Protein AF-A0AAJ6AEJ7-F1 (afdb_monomer_lite)

Radius of gyration: 18.75 Å; chains: 1; bounding box: 65×35×48 Å

pLDDT: mean 94.43, std 6.08, range [61.62, 98.81]

Structure (mmCIF, N/CA/C/O backbone):
data_AF-A0AAJ6AEJ7-F1
#
_entry.id   AF-A0AAJ6AEJ7-F1
#
loop_
_atom_site.group_PDB
_atom_site.id
_atom_site.type_symbol
_atom_site.label_atom_id
_atom_site.label_alt_id
_atom_site.label_comp_id
_atom_site.label_asym_id
_atom_site.label_entity_id
_atom_site.label_seq_id
_atom_site.pdbx_PDB_ins_code
_atom_site.Cartn_x
_atom_site.Cartn_y
_atom_site.Cartn_z
_atom_site.occupancy
_atom_site.B_iso_or_equiv
_atom_site.auth_seq_id
_atom_site.auth_comp_id
_atom_site.auth_asym_id
_atom_site.auth_atom_id
_atom_site.pdbx_PDB_model_num
ATOM 1 N N . MET A 1 1 ? 7.476 2.290 15.661 1.00 93.00 1 MET A N 1
ATOM 2 C CA . MET A 1 1 ? 8.320 1.372 14.868 1.00 93.00 1 MET A CA 1
ATOM 3 C C . MET A 1 1 ? 8.977 2.138 13.729 1.00 93.00 1 MET A C 1
ATOM 5 O O . MET A 1 1 ? 8.309 2.960 13.118 1.00 93.00 1 MET A O 1
ATOM 9 N N . ASN A 1 2 ? 10.258 1.888 13.453 1.00 95.31 2 ASN A N 1
ATOM 10 C CA . ASN A 1 2 ? 10.977 2.473 12.319 1.00 95.31 2 ASN A CA 1
ATOM 11 C C . ASN A 1 2 ? 11.454 1.360 11.381 1.00 95.31 2 ASN A C 1
ATOM 13 O O . ASN A 1 2 ? 11.967 0.339 11.838 1.00 95.31 2 ASN A O 1
ATOM 17 N N . VAL A 1 3 ? 11.315 1.585 10.083 1.00 96.69 3 VAL A N 1
ATOM 18 C CA . VAL A 1 3 ? 11.946 0.813 9.015 1.00 96.69 3 VAL A CA 1
ATOM 19 C C . VAL A 1 3 ? 13.002 1.696 8.382 1.00 96.69 3 VAL A C 1
ATOM 21 O O . VAL A 1 3 ? 12.768 2.880 8.133 1.00 96.69 3 VAL A O 1
ATOM 24 N N . TRP A 1 4 ? 14.165 1.106 8.147 1.00 96.56 4 TRP A N 1
ATOM 25 C CA . TRP A 1 4 ? 15.357 1.807 7.705 1.00 96.56 4 TRP A CA 1
ATOM 26 C C . TRP A 1 4 ? 15.793 1.292 6.341 1.00 96.56 4 TRP A C 1
ATOM 28 O O . TRP A 1 4 ? 15.756 0.089 6.080 1.00 96.56 4 TRP A O 1
ATOM 38 N N . HIS A 1 5 ? 16.238 2.210 5.495 1.00 95.25 5 HIS A N 1
ATOM 39 C CA . HIS A 1 5 ? 17.097 1.906 4.368 1.00 95.25 5 HIS A CA 1
ATOM 40 C C . HIS A 1 5 ? 18.540 1.787 4.874 1.00 95.25 5 HIS A C 1
ATOM 42 O O . HIS A 1 5 ? 19.014 2.643 5.626 1.00 95.25 5 HIS A O 1
ATOM 48 N N . LEU A 1 6 ? 19.208 0.712 4.466 1.00 92.69 6 LEU A N 1
ATOM 49 C CA . LEU A 1 6 ? 20.617 0.475 4.732 1.00 92.69 6 LEU A CA 1
ATOM 50 C C . LEU A 1 6 ? 21.422 0.944 3.521 1.00 92.69 6 LEU A C 1
ATOM 52 O O . LEU A 1 6 ? 21.409 0.272 2.490 1.00 92.69 6 LEU A O 1
ATOM 56 N N . ASP A 1 7 ? 22.083 2.087 3.655 1.00 89.56 7 ASP A N 1
ATOM 57 C CA . ASP A 1 7 ? 23.020 2.591 2.657 1.00 89.56 7 ASP A CA 1
ATOM 58 C C . ASP A 1 7 ? 24.385 1.950 2.915 1.00 89.56 7 ASP A C 1
ATOM 60 O O . ASP A 1 7 ? 24.885 1.994 4.045 1.00 89.56 7 ASP A O 1
ATOM 64 N N . VAL A 1 8 ? 24.937 1.300 1.895 1.00 86.56 8 VAL A N 1
ATOM 65 C CA . VAL A 1 8 ? 26.188 0.542 1.974 1.00 86.56 8 VAL A CA 1
ATOM 66 C C . VAL A 1 8 ? 27.141 1.115 0.936 1.00 86.56 8 VAL A C 1
ATOM 68 O O . VAL A 1 8 ? 26.925 0.964 -0.267 1.00 86.56 8 VAL A O 1
ATOM 71 N N . GLU A 1 9 ? 28.195 1.767 1.411 1.00 82.88 9 GLU A N 1
ATOM 72 C CA . GLU A 1 9 ? 29.264 2.315 0.585 1.00 82.88 9 GLU A CA 1
ATOM 73 C C . GLU A 1 9 ? 30.439 1.330 0.579 1.00 82.88 9 GLU A C 1
ATOM 75 O O . GLU A 1 9 ? 31.013 1.016 1.627 1.00 82.88 9 GLU A O 1
ATOM 80 N N . PHE A 1 10 ? 30.775 0.826 -0.609 1.00 77.56 10 PHE A N 1
ATOM 81 C CA . PHE A 1 10 ? 31.952 -0.011 -0.820 1.00 77.56 10 PHE A CA 1
ATOM 82 C C . PHE A 1 10 ? 33.145 0.873 -1.166 1.00 77.56 10 PHE A C 1
ATOM 84 O O . PHE A 1 10 ? 33.128 1.574 -2.178 1.00 77.56 10 PHE A O 1
ATOM 91 N N . ASP A 1 11 ? 34.171 0.815 -0.327 1.00 76.50 11 ASP A N 1
ATOM 92 C CA . ASP A 1 11 ? 35.481 1.396 -0.587 1.00 76.50 11 ASP A CA 1
ATOM 93 C C . ASP A 1 11 ? 36.407 0.251 -1.041 1.00 76.50 11 ASP A C 1
ATOM 95 O O . ASP A 1 11 ? 36.582 -0.697 -0.276 1.00 76.50 11 ASP A O 1
ATOM 99 N N . PRO A 1 12 ? 36.943 0.261 -2.277 1.00 75.19 12 PRO A N 1
ATOM 100 C CA . PRO A 1 12 ? 37.808 -0.811 -2.777 1.00 75.19 12 PRO A CA 1
ATOM 101 C C . PRO A 1 12 ? 39.063 -1.040 -1.925 1.00 75.19 12 PRO A C 1
ATOM 103 O O . PRO A 1 12 ? 39.626 -2.134 -1.967 1.00 75.19 12 PRO A O 1
ATOM 106 N N . ASP A 1 13 ? 39.482 -0.021 -1.169 1.00 81.56 13 ASP A N 1
ATOM 107 C CA . ASP A 1 13 ? 40.683 -0.036 -0.338 1.00 81.56 13 ASP A CA 1
ATOM 108 C C . ASP A 1 13 ? 40.387 -0.376 1.142 1.00 81.56 13 ASP A C 1
ATOM 110 O O . ASP A 1 13 ? 41.319 -0.536 1.933 1.00 81.56 13 ASP A O 1
ATOM 114 N N . ASP A 1 14 ? 39.111 -0.526 1.529 1.00 73.44 14 ASP A N 1
ATOM 115 C CA . ASP A 1 14 ? 38.678 -0.892 2.885 1.00 73.44 14 ASP A CA 1
ATOM 116 C C . ASP A 1 14 ? 38.028 -2.287 2.898 1.00 73.44 14 ASP A C 1
ATOM 118 O O . ASP A 1 14 ? 37.168 -2.622 2.083 1.00 73.44 14 ASP A O 1
ATOM 122 N N . ALA A 1 15 ? 38.414 -3.127 3.859 1.00 75.88 15 ALA A N 1
ATOM 123 C CA . ALA A 1 15 ? 37.876 -4.481 3.980 1.00 75.88 15 ALA A CA 1
ATOM 124 C C . ALA A 1 15 ? 36.429 -4.505 4.508 1.00 75.88 15 ALA A C 1
ATOM 126 O O . ALA A 1 15 ? 35.748 -5.528 4.380 1.00 75.88 15 ALA A O 1
ATOM 127 N N . VAL A 1 16 ? 35.954 -3.413 5.124 1.00 83.94 16 VAL A N 1
ATOM 128 C CA . VAL A 1 16 ? 34.618 -3.326 5.728 1.00 83.94 16 VAL A CA 1
ATOM 129 C C . VAL A 1 16 ? 33.806 -2.211 5.061 1.00 83.94 16 VAL A C 1
ATOM 131 O O . VAL A 1 16 ? 34.227 -1.057 5.073 1.00 83.94 16 VAL A O 1
ATOM 134 N N . PRO A 1 17 ? 32.609 -2.505 4.521 1.00 84.19 17 PRO A N 1
ATOM 135 C CA . PRO A 1 17 ? 31.784 -1.472 3.915 1.00 84.19 17 PRO A CA 1
ATOM 136 C C . PRO A 1 17 ? 31.273 -0.481 4.968 1.00 84.19 17 PRO A C 1
ATOM 138 O O . PRO A 1 17 ? 30.877 -0.866 6.074 1.00 84.19 17 PRO A O 1
ATOM 141 N N . LYS A 1 18 ? 31.225 0.806 4.609 1.00 87.31 18 LYS A N 1
ATOM 142 C CA . LYS A 1 18 ? 30.635 1.847 5.460 1.00 87.31 18 LYS A CA 1
ATOM 143 C C . LYS A 1 18 ? 29.120 1.766 5.363 1.00 87.31 18 LYS A C 1
ATOM 145 O O . LYS A 1 18 ? 28.556 1.684 4.275 1.00 87.31 18 LYS A O 1
ATOM 150 N N . VAL A 1 19 ? 28.456 1.794 6.516 1.00 89.94 19 VAL A N 1
ATOM 151 C CA . VAL A 1 19 ? 27.011 1.583 6.610 1.00 89.94 19 VAL A CA 1
ATOM 152 C C . VAL A 1 19 ? 26.333 2.788 7.245 1.00 89.94 19 VAL A C 1
ATOM 154 O O . VAL A 1 19 ? 26.662 3.175 8.366 1.00 89.94 19 VAL A O 1
ATOM 157 N N . THR A 1 20 ? 25.334 3.342 6.559 1.00 92.56 20 THR A N 1
ATOM 158 C CA . THR A 1 20 ? 24.504 4.438 7.070 1.00 92.56 20 THR A CA 1
ATOM 159 C C . THR A 1 20 ? 23.030 4.043 7.071 1.00 92.56 20 THR A C 1
ATOM 161 O O . THR A 1 20 ? 22.464 3.669 6.047 1.00 92.56 20 THR A O 1
ATOM 164 N N . TYR A 1 21 ? 22.365 4.181 8.218 1.00 94.25 21 TYR A N 1
ATOM 165 C CA . TYR A 1 21 ? 20.921 3.966 8.320 1.00 94.25 21 TYR A CA 1
ATOM 166 C C . TYR A 1 21 ? 20.165 5.252 7.981 1.00 94.25 21 TYR A C 1
ATOM 168 O O . TYR A 1 21 ? 20.341 6.287 8.628 1.00 94.25 21 TYR A O 1
ATOM 176 N N . ARG A 1 22 ? 19.287 5.187 6.980 1.00 95.88 22 ARG A N 1
ATOM 177 C CA . ARG A 1 22 ? 18.379 6.279 6.599 1.00 95.88 22 ARG A CA 1
ATOM 178 C C . ARG A 1 22 ? 16.938 5.876 6.913 1.00 95.88 22 ARG A C 1
ATOM 180 O O . ARG A 1 22 ? 16.577 4.726 6.659 1.00 95.88 22 ARG A O 1
ATOM 187 N N . PRO A 1 23 ? 16.104 6.756 7.488 1.00 96.94 23 PRO A N 1
ATOM 188 C CA . PRO A 1 23 ? 14.717 6.398 7.763 1.00 96.94 23 PRO A CA 1
ATOM 189 C C . PRO A 1 23 ? 13.996 6.135 6.439 1.00 96.94 23 PRO A C 1
ATOM 191 O O . PRO A 1 23 ? 14.184 6.882 5.486 1.00 96.94 23 PRO A O 1
ATOM 194 N N . LEU A 1 24 ? 13.188 5.077 6.378 1.00 97.69 24 LEU A N 1
ATOM 195 C CA . LEU A 1 24 ? 12.317 4.775 5.239 1.00 97.69 24 LEU A CA 1
ATOM 196 C C . LEU A 1 24 ? 10.851 4.958 5.630 1.00 97.69 24 LEU A C 1
ATOM 198 O O . LEU A 1 24 ? 10.130 5.714 4.985 1.00 97.69 24 LEU A O 1
ATOM 202 N N . VAL A 1 25 ? 10.424 4.316 6.722 1.00 98.00 25 VAL A N 1
ATOM 203 C CA . VAL A 1 25 ? 9.082 4.512 7.284 1.00 98.00 25 VAL A CA 1
ATOM 204 C C . VAL A 1 25 ? 9.140 4.614 8.802 1.00 98.00 25 VAL A C 1
ATOM 206 O O . VAL A 1 25 ? 9.785 3.796 9.454 1.00 98.00 25 VAL A O 1
ATOM 209 N N . ARG A 1 26 ? 8.408 5.564 9.387 1.00 97.81 26 ARG A N 1
ATOM 210 C CA . ARG A 1 26 ? 8.101 5.590 10.826 1.00 97.81 26 ARG A CA 1
ATOM 211 C C . ARG A 1 26 ? 6.612 5.365 11.047 1.00 97.81 26 ARG A C 1
ATOM 213 O O . ARG A 1 26 ? 5.801 6.095 10.507 1.00 97.81 26 ARG A O 1
ATOM 220 N N . MET A 1 27 ? 6.241 4.411 11.890 1.00 98.19 27 MET A N 1
ATOM 221 C CA . MET A 1 27 ? 4.842 4.131 12.214 1.00 98.19 27 MET A CA 1
ATOM 222 C C . MET A 1 27 ? 4.614 4.157 13.723 1.00 98.19 27 MET A C 1
ATOM 224 O O . MET A 1 27 ? 5.314 3.471 14.477 1.00 98.19 27 MET A O 1
ATOM 228 N N . VAL A 1 28 ? 3.644 4.953 14.162 1.00 98.00 28 VAL A N 1
ATOM 229 C CA . VAL A 1 28 ? 3.166 5.020 15.547 1.00 98.00 28 VAL A CA 1
ATOM 230 C C . VAL A 1 28 ? 1.825 4.304 15.632 1.00 98.00 28 VAL A C 1
ATOM 232 O O . VAL A 1 28 ? 0.981 4.427 14.744 1.00 98.00 28 VAL A O 1
ATOM 235 N N . ARG A 1 29 ? 1.662 3.522 16.696 1.00 97.62 29 ARG A N 1
ATOM 236 C CA . ARG A 1 29 ? 0.454 2.750 16.975 1.00 97.62 29 ARG A CA 1
ATOM 237 C C . ARG A 1 29 ? -0.719 3.691 17.316 1.00 97.62 29 ARG A C 1
ATOM 239 O O . ARG A 1 29 ? -0.501 4.632 18.071 1.00 97.62 29 ARG A O 1
ATOM 246 N N . PRO A 1 30 ? -1.947 3.422 16.838 1.00 98.19 30 PRO A N 1
ATOM 247 C CA . PRO A 1 30 ? -3.146 4.103 17.312 1.00 98.19 30 PRO A CA 1
ATOM 248 C C . PRO A 1 30 ? -3.409 3.859 18.795 1.00 98.19 30 PRO A C 1
ATOM 250 O O . PRO A 1 30 ? -3.150 2.771 19.323 1.00 98.19 30 PRO A O 1
ATOM 253 N N . THR A 1 31 ? -3.968 4.864 19.464 1.00 98.06 31 THR A N 1
ATOM 254 C CA . THR A 1 31 ? -4.412 4.710 20.849 1.00 98.06 31 THR A CA 1
ATOM 255 C C . THR A 1 31 ? -5.610 3.763 20.921 1.00 98.06 31 THR A C 1
ATOM 257 O O . THR A 1 31 ? -6.312 3.513 19.940 1.00 98.06 31 THR A O 1
ATOM 260 N N . GLU A 1 32 ? -5.885 3.241 22.114 1.00 97.62 32 GLU A N 1
ATOM 261 C CA . GLU A 1 32 ? -7.088 2.440 22.340 1.00 97.62 32 GLU A CA 1
ATOM 262 C C . GLU A 1 32 ? -8.377 3.218 22.035 1.00 97.62 32 GLU A C 1
ATOM 264 O O . GLU A 1 32 ? -9.341 2.628 21.554 1.00 97.62 32 GLU A O 1
ATOM 269 N N . GLN A 1 33 ? -8.379 4.537 22.241 1.00 98.06 33 GLN A N 1
ATOM 270 C CA . GLN A 1 33 ? -9.509 5.396 21.897 1.00 98.06 33 GLN A CA 1
ATOM 271 C C . GLN A 1 33 ? -9.782 5.408 20.389 1.00 98.06 33 GLN A C 1
ATOM 273 O O . GLN A 1 33 ? -10.941 5.305 19.997 1.00 98.06 33 GLN A O 1
ATOM 278 N N . VAL A 1 34 ? -8.738 5.475 19.551 1.00 98.19 34 VAL A N 1
ATOM 279 C CA . VAL A 1 34 ? -8.890 5.405 18.087 1.00 98.19 34 VAL A CA 1
ATOM 280 C C . VAL A 1 34 ? -9.507 4.067 17.685 1.00 98.19 34 VAL A C 1
ATOM 282 O O . VAL A 1 34 ? -10.511 4.047 16.980 1.00 98.19 34 VAL A O 1
ATOM 285 N N . PHE A 1 35 ? -8.981 2.948 18.196 1.00 98.50 35 PHE A N 1
ATOM 286 C CA . PHE A 1 35 ? -9.543 1.625 17.897 1.00 98.50 35 PHE A CA 1
ATOM 287 C C . PHE A 1 35 ? -10.999 1.486 18.354 1.00 98.50 35 PHE A C 1
ATOM 289 O O . PHE A 1 35 ? -11.830 0.967 17.613 1.00 98.50 35 PHE A O 1
ATOM 296 N N . ARG A 1 36 ? -11.331 1.963 19.560 1.00 98.31 36 ARG A N 1
ATOM 297 C CA . ARG A 1 36 ? -12.699 1.899 20.093 1.00 98.31 36 ARG A CA 1
ATOM 298 C C . ARG A 1 36 ? -13.677 2.764 19.304 1.00 98.31 36 ARG A C 1
ATOM 300 O O . ARG A 1 36 ? -14.796 2.314 19.080 1.00 98.31 36 ARG A O 1
ATOM 307 N N . GLY A 1 37 ? -13.259 3.951 18.862 1.00 98.12 37 GLY A N 1
ATOM 308 C CA . GLY A 1 37 ? -14.088 4.831 18.032 1.00 98.12 37 GLY A CA 1
ATOM 309 C C . GLY A 1 37 ? -14.511 4.178 16.713 1.00 98.12 37 GLY A C 1
ATOM 310 O O . GLY A 1 37 ? -15.626 4.385 16.250 1.00 98.12 37 GLY A O 1
ATOM 311 N N . GLN A 1 38 ? -13.665 3.306 16.159 1.00 98.25 38 GLN A N 1
ATOM 312 C CA . GLN A 1 38 ? -13.904 2.675 14.861 1.00 98.25 38 GLN A CA 1
ATOM 313 C C . GLN A 1 38 ? -14.738 1.387 14.928 1.00 98.25 38 GLN A C 1
ATOM 315 O O . GLN A 1 38 ? -15.012 0.784 13.889 1.00 98.25 38 GLN A O 1
ATOM 320 N N . LEU A 1 39 ? -15.140 0.930 16.120 1.00 98.38 39 LEU A N 1
ATOM 321 C CA . LEU A 1 39 ? -15.891 -0.324 16.267 1.00 98.38 39 LEU A CA 1
ATOM 322 C C . LEU A 1 39 ? -17.252 -0.271 15.572 1.00 98.38 39 LEU A C 1
ATOM 324 O O . LEU A 1 39 ? -17.650 -1.262 14.964 1.00 98.38 39 LEU A O 1
ATOM 328 N N . GLU A 1 40 ? -17.938 0.872 15.633 1.00 98.12 40 GLU A N 1
ATOM 329 C CA . GLU A 1 40 ? -19.229 1.062 14.965 1.00 98.12 40 GLU A CA 1
ATOM 330 C C . GLU A 1 40 ? -19.082 0.980 13.442 1.00 98.12 40 GLU A C 1
ATOM 332 O O . GLU A 1 40 ? -19.852 0.280 12.793 1.00 98.12 40 GLU A O 1
ATOM 337 N N . LEU A 1 41 ? -18.029 1.580 12.873 1.00 97.88 41 LEU A N 1
ATOM 338 C CA . LEU A 1 41 ? -17.727 1.454 11.444 1.00 97.88 41 LEU A CA 1
ATOM 339 C C . LEU A 1 41 ? -17.540 -0.016 11.047 1.00 97.88 41 LEU A C 1
ATOM 341 O O . LEU A 1 41 ? -18.170 -0.487 10.104 1.00 97.88 41 LEU A O 1
ATOM 345 N N . VAL A 1 42 ? -16.712 -0.766 11.787 1.00 98.12 42 VAL A N 1
ATOM 346 C CA . VAL A 1 42 ? -16.461 -2.192 11.502 1.00 98.12 42 VAL A CA 1
ATOM 347 C C . VAL A 1 42 ? -17.733 -3.034 11.649 1.00 98.12 42 VAL A C 1
ATOM 349 O O . VAL A 1 42 ? -17.932 -3.968 10.871 1.00 98.12 42 VAL A O 1
ATOM 352 N N . ALA A 1 43 ? -18.599 -2.714 12.612 1.00 98.06 43 ALA A N 1
ATOM 353 C CA . ALA A 1 43 ? -19.894 -3.370 12.759 1.00 98.06 43 ALA A CA 1
ATOM 354 C C . ALA A 1 43 ? -20.815 -3.071 11.563 1.00 98.06 43 ALA A C 1
ATOM 356 O O . ALA A 1 43 ? -21.350 -4.005 10.972 1.00 98.06 43 ALA A O 1
ATOM 357 N N . ASN A 1 44 ? -20.918 -1.808 11.140 1.00 98.00 44 ASN A N 1
ATOM 358 C CA . ASN A 1 44 ? -21.745 -1.385 10.003 1.00 98.00 44 ASN A CA 1
ATOM 359 C C . ASN A 1 44 ? -21.271 -1.999 8.675 1.00 98.00 44 ASN A C 1
ATOM 361 O O . ASN A 1 44 ? -22.072 -2.344 7.810 1.00 98.00 44 ASN A O 1
ATOM 365 N N . TYR A 1 45 ? -19.964 -2.229 8.525 1.00 97.94 45 TYR A N 1
ATOM 366 C CA . TYR A 1 45 ? -19.401 -2.940 7.377 1.00 97.94 45 TYR A CA 1
ATOM 367 C C . TYR A 1 45 ? -19.929 -4.379 7.215 1.00 97.94 45 TYR A C 1
ATOM 369 O O . TYR A 1 45 ? -19.807 -4.948 6.124 1.00 97.94 45 TYR A O 1
ATOM 377 N N . ALA A 1 46 ? -20.526 -4.977 8.255 1.00 97.44 46 ALA A N 1
ATOM 378 C CA . ALA A 1 46 ? -21.114 -6.311 8.181 1.00 97.44 46 ALA A CA 1
ATOM 379 C C . ALA A 1 46 ? -22.281 -6.404 7.182 1.00 97.44 46 ALA A C 1
ATOM 381 O O . ALA A 1 46 ? -22.464 -7.466 6.582 1.00 97.44 46 ALA A O 1
ATOM 382 N N . ASP A 1 47 ? -22.994 -5.304 6.929 1.00 97.81 47 ASP A N 1
ATOM 383 C CA . ASP A 1 47 ? -24.116 -5.263 5.983 1.00 97.81 47 ASP A CA 1
ATOM 384 C C . ASP A 1 47 ? -23.676 -5.568 4.541 1.00 97.81 47 ASP A C 1
ATOM 386 O O . ASP A 1 47 ? -24.444 -6.102 3.744 1.00 97.81 47 ASP A O 1
ATOM 390 N N . LEU A 1 48 ? -22.404 -5.317 4.206 1.00 98.12 48 LEU A N 1
ATOM 391 C CA . LEU A 1 48 ? -21.853 -5.573 2.872 1.00 98.12 48 LEU A CA 1
ATOM 392 C C . LEU A 1 48 ? -21.425 -7.033 2.651 1.00 98.12 48 LEU A C 1
ATOM 394 O O . LEU A 1 48 ? -21.014 -7.396 1.548 1.00 98.12 48 LEU A O 1
ATOM 398 N N . ARG A 1 49 ? -21.467 -7.896 3.672 1.00 98.12 49 ARG A N 1
ATOM 399 C CA . ARG A 1 49 ? -20.874 -9.246 3.593 1.00 98.12 49 ARG A CA 1
ATOM 400 C C . ARG A 1 49 ? -21.535 -10.133 2.550 1.00 98.12 49 ARG A C 1
ATOM 402 O O . ARG A 1 49 ? -20.819 -10.867 1.872 1.00 98.12 49 ARG A O 1
ATOM 409 N N . ALA A 1 50 ? -22.858 -10.048 2.407 1.00 97.62 50 ALA A N 1
ATOM 410 C CA . ALA A 1 50 ? -23.597 -10.825 1.414 1.00 97.62 50 ALA A CA 1
ATOM 411 C C . ALA A 1 50 ? -23.083 -10.550 -0.011 1.00 97.62 50 ALA A C 1
ATOM 413 O O . ALA A 1 50 ? -22.844 -11.486 -0.770 1.00 97.62 50 ALA A O 1
ATOM 414 N N . ASP A 1 51 ? -22.799 -9.284 -0.323 1.00 97.88 51 ASP A N 1
ATOM 415 C CA . ASP A 1 51 ? -22.317 -8.867 -1.642 1.00 97.88 51 ASP A CA 1
ATOM 416 C C . AS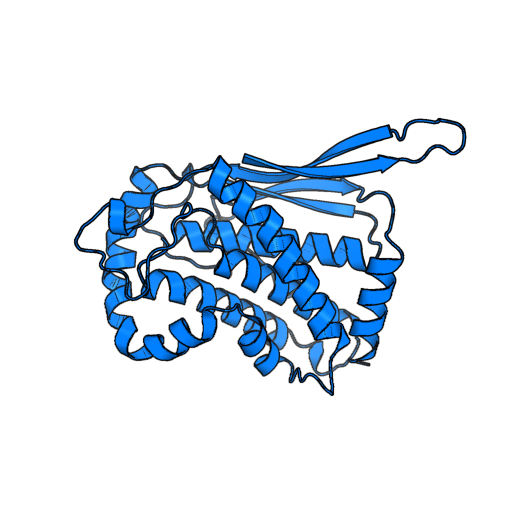P A 1 51 ? -20.809 -9.082 -1.825 1.00 97.88 51 ASP A C 1
ATOM 418 O O . ASP A 1 51 ? -20.328 -9.260 -2.946 1.00 97.88 51 ASP A O 1
ATOM 422 N N . ARG A 1 52 ? -20.025 -9.021 -0.739 1.00 97.81 52 ARG A N 1
ATOM 423 C CA . ARG A 1 52 ? -18.553 -9.032 -0.812 1.00 97.81 52 ARG A CA 1
ATOM 424 C C . ARG A 1 52 ? -17.907 -10.373 -0.509 1.00 97.81 52 ARG A C 1
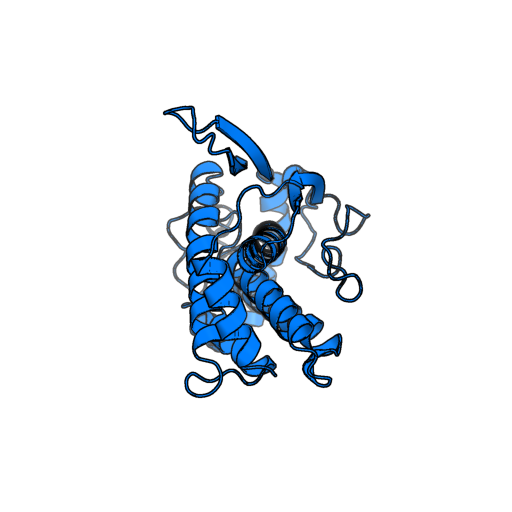ATOM 426 O O . ARG A 1 52 ? -16.721 -10.512 -0.792 1.00 97.81 52 ARG A O 1
ATOM 433 N N . VAL A 1 53 ? -18.631 -11.363 0.019 1.00 97.75 53 VAL A N 1
ATOM 434 C CA . VAL A 1 53 ? -18.051 -12.646 0.461 1.00 97.75 53 VAL A CA 1
ATOM 435 C C . VAL A 1 53 ? -17.192 -13.319 -0.608 1.00 97.75 53 VAL A C 1
ATOM 437 O O . VAL A 1 53 ? -16.043 -13.660 -0.335 1.00 97.75 53 VAL A O 1
ATOM 440 N N . THR A 1 54 ? -17.691 -13.450 -1.837 1.00 97.38 54 THR A N 1
ATOM 441 C CA . THR A 1 54 ? -16.952 -14.125 -2.913 1.00 97.38 54 THR A CA 1
ATOM 442 C C . THR A 1 54 ? -15.688 -13.356 -3.292 1.00 97.38 54 THR A C 1
ATOM 444 O O . THR A 1 54 ? -14.629 -13.954 -3.466 1.00 97.38 54 THR A O 1
ATOM 447 N N . GLU A 1 55 ? -15.770 -12.023 -3.349 1.00 97.19 55 GLU A N 1
ATOM 448 C CA . GLU A 1 55 ? -14.617 -11.157 -3.609 1.00 97.19 55 GLU A CA 1
ATOM 449 C C . GLU A 1 55 ? -13.584 -11.258 -2.469 1.00 97.19 55 GLU A C 1
ATOM 451 O O . GLU A 1 55 ? -12.391 -11.406 -2.721 1.00 97.19 55 GLU A O 1
ATOM 456 N N . ILE A 1 56 ? -14.034 -11.251 -1.209 1.00 97.75 56 ILE A N 1
ATOM 457 C CA . ILE A 1 56 ? -13.184 -11.365 -0.016 1.00 97.75 56 ILE A CA 1
ATOM 458 C C . ILE A 1 56 ? -12.398 -12.675 -0.012 1.00 97.75 56 ILE A C 1
ATOM 460 O O . ILE A 1 56 ? -11.194 -12.648 0.267 1.00 97.75 56 ILE A O 1
ATOM 464 N N . LEU A 1 57 ? -13.073 -13.789 -0.313 1.00 97.06 57 LEU A N 1
ATOM 465 C CA . LEU A 1 57 ? -12.477 -15.123 -0.359 1.00 97.06 57 LEU A CA 1
ATOM 466 C C . LEU A 1 57 ? -11.478 -15.251 -1.513 1.00 97.06 57 LEU A C 1
ATOM 468 O O . LEU A 1 57 ? -10.388 -15.779 -1.310 1.00 97.06 57 LEU A O 1
ATOM 472 N N . ALA A 1 58 ? -11.804 -14.710 -2.690 1.00 96.88 58 ALA A N 1
ATOM 473 C CA . ALA A 1 58 ? -10.904 -14.708 -3.843 1.00 96.88 58 ALA A CA 1
ATOM 474 C C . ALA A 1 58 ? -9.637 -13.857 -3.623 1.00 96.88 58 ALA A C 1
ATOM 476 O O . ALA A 1 58 ? -8.598 -14.131 -4.212 1.00 96.88 58 ALA A O 1
ATOM 477 N N . GLN A 1 59 ? -9.698 -12.842 -2.757 1.00 96.44 59 GLN A N 1
ATOM 478 C CA . GLN A 1 59 ? -8.559 -11.981 -2.408 1.00 96.44 59 GLN A CA 1
ATOM 479 C C . GLN A 1 59 ? -7.597 -12.590 -1.377 1.00 96.44 59 GLN A C 1
ATOM 481 O O . GLN A 1 59 ? -6.590 -11.960 -1.066 1.00 96.44 59 GLN A O 1
ATOM 486 N N . ARG A 1 60 ? -7.898 -13.766 -0.803 1.00 90.56 60 ARG A N 1
ATOM 487 C CA . ARG A 1 60 ? -7.132 -14.341 0.320 1.00 90.56 60 ARG A CA 1
ATOM 488 C C . ARG A 1 60 ? -5.646 -14.518 0.011 1.00 90.56 60 ARG A C 1
ATOM 490 O O . ARG A 1 60 ? -4.818 -14.288 0.887 1.00 90.56 60 ARG A O 1
ATOM 497 N N . ASP A 1 61 ? -5.333 -14.905 -1.221 1.00 88.50 61 ASP A N 1
ATOM 498 C CA . ASP A 1 61 ? -3.970 -15.237 -1.639 1.00 88.50 61 ASP A CA 1
ATOM 499 C C . ASP A 1 61 ? -3.238 -14.019 -2.253 1.00 88.50 61 ASP A C 1
ATOM 501 O O . ASP A 1 61 ? -2.150 -14.148 -2.812 1.00 88.50 61 ASP A O 1
ATOM 505 N N . GLY A 1 62 ? -3.824 -12.821 -2.129 1.00 89.75 62 GLY A N 1
ATOM 506 C CA . GLY A 1 62 ? -3.234 -11.549 -2.536 1.00 89.75 62 GLY A CA 1
ATOM 507 C C . GLY A 1 62 ? -3.984 -10.836 -3.674 1.00 89.75 62 GLY A C 1
ATOM 508 O O . GLY A 1 62 ? -4.979 -11.330 -4.209 1.00 89.75 62 GLY A O 1
ATOM 509 N N . PRO A 1 63 ? -3.516 -9.639 -4.071 1.00 92.75 63 PRO A N 1
ATOM 510 C CA . PRO A 1 63 ? -4.243 -8.756 -4.987 1.00 92.75 63 PRO A CA 1
ATOM 511 C C . PRO A 1 63 ? -3.902 -8.962 -6.470 1.00 92.75 63 PRO A C 1
ATOM 513 O O . PRO A 1 63 ? -4.482 -8.293 -7.325 1.00 92.75 63 PRO A O 1
ATOM 516 N N . ALA A 1 64 ? -2.965 -9.860 -6.794 1.00 92.75 64 ALA A N 1
ATOM 517 C CA . ALA A 1 64 ? -2.374 -9.974 -8.129 1.00 92.75 64 ALA A CA 1
ATOM 518 C C . ALA A 1 64 ? -3.419 -10.140 -9.243 1.00 92.75 64 ALA A C 1
ATOM 520 O O . ALA A 1 64 ? -3.403 -9.371 -10.200 1.00 92.75 64 ALA A O 1
ATOM 521 N N . ALA A 1 65 ? -4.365 -11.073 -9.094 1.00 93.38 65 ALA A N 1
ATOM 522 C CA . ALA A 1 65 ? -5.401 -11.325 -10.100 1.00 93.38 65 ALA A CA 1
ATOM 523 C C . ALA A 1 65 ? -6.314 -10.106 -10.342 1.00 93.38 65 ALA A C 1
ATOM 525 O O . ALA A 1 65 ? -6.720 -9.839 -11.471 1.00 93.38 65 ALA A O 1
ATOM 526 N N . PHE A 1 66 ? -6.592 -9.331 -9.292 1.00 96.06 66 PHE A N 1
ATOM 527 C CA . PHE A 1 66 ? -7.449 -8.148 -9.357 1.00 96.06 66 PHE A CA 1
ATOM 528 C C . PHE A 1 66 ? -6.751 -6.943 -9.992 1.00 96.06 66 PHE A C 1
ATOM 530 O O . PHE A 1 66 ? -7.375 -6.156 -10.698 1.00 96.06 66 PHE A O 1
ATOM 537 N N . LEU A 1 67 ? -5.449 -6.782 -9.754 1.00 96.56 67 LEU A N 1
ATOM 538 C CA . LEU A 1 67 ? -4.657 -5.762 -10.443 1.00 96.56 67 LEU A CA 1
ATOM 539 C C . LEU A 1 67 ? -4.423 -6.161 -11.908 1.00 96.56 67 LEU A C 1
ATOM 541 O O . LEU A 1 67 ? -4.513 -5.322 -12.805 1.00 96.56 67 LEU A O 1
ATOM 545 N N . ALA A 1 68 ? -4.201 -7.454 -12.162 1.00 94.69 68 ALA A N 1
ATOM 546 C CA . ALA A 1 68 ? -4.000 -8.008 -13.495 1.00 94.69 68 ALA A CA 1
ATOM 547 C C . ALA A 1 68 ? -5.179 -7.743 -14.439 1.00 94.69 68 ALA A C 1
ATOM 549 O O . ALA A 1 68 ? -4.959 -7.417 -15.609 1.00 94.69 68 ALA A O 1
ATOM 550 N N . SER A 1 69 ? -6.417 -7.800 -13.935 1.00 94.19 69 SER A N 1
ATOM 551 C CA . SER A 1 69 ? -7.613 -7.547 -14.745 1.00 94.19 69 SER A CA 1
ATOM 552 C C . SER A 1 69 ? -7.725 -6.109 -15.264 1.00 94.19 69 SER A C 1
ATOM 554 O O . SER A 1 69 ? -8.468 -5.874 -16.209 1.00 94.19 69 SER A O 1
ATOM 556 N N . ILE A 1 70 ? -6.999 -5.146 -14.681 1.00 96.31 70 ILE A N 1
ATOM 557 C CA . ILE A 1 70 ? -7.047 -3.734 -15.099 1.00 96.31 70 ILE A CA 1
ATOM 558 C C . ILE A 1 70 ? -6.106 -3.462 -16.279 1.00 96.31 70 ILE A C 1
ATOM 560 O O . ILE A 1 70 ? -6.466 -2.728 -17.194 1.00 96.31 70 ILE A O 1
ATOM 564 N N . ALA A 1 71 ? -4.910 -4.057 -16.280 1.00 90.06 71 ALA A N 1
ATOM 565 C CA . ALA A 1 71 ? -3.892 -3.835 -17.316 1.00 90.06 71 ALA A CA 1
ATOM 566 C C . ALA A 1 71 ? -3.808 -4.975 -18.355 1.00 90.06 71 ALA A C 1
ATOM 568 O O . ALA A 1 71 ? -2.914 -4.986 -19.204 1.00 90.06 71 ALA A O 1
ATOM 569 N N . TYR A 1 72 ? -4.748 -5.927 -18.309 1.00 90.12 72 TYR A N 1
ATOM 570 C CA . TYR A 1 72 ? -4.773 -7.127 -19.154 1.00 90.12 72 TYR A CA 1
ATOM 571 C C . TYR A 1 72 ? -3.489 -7.973 -19.014 1.00 90.12 72 TYR A C 1
ATOM 573 O O . TYR A 1 72 ? -2.873 -8.401 -19.988 1.00 90.12 72 TYR A O 1
ATOM 581 N N . ILE A 1 73 ? -3.054 -8.197 -17.775 1.00 95.00 73 ILE A N 1
ATOM 582 C CA . ILE A 1 73 ? -1.885 -9.032 -17.466 1.00 95.00 73 ILE A CA 1
ATOM 583 C C . ILE A 1 73 ? -2.292 -10.504 -17.549 1.00 95.00 73 ILE A C 1
ATOM 585 O O . ILE A 1 73 ? -3.266 -10.919 -16.922 1.00 95.00 73 ILE A O 1
ATOM 589 N N . ALA A 1 74 ? -1.511 -11.296 -18.279 1.00 93.81 74 ALA A N 1
ATOM 590 C CA . ALA A 1 74 ? -1.640 -12.748 -18.358 1.00 93.81 74 ALA A CA 1
ATOM 591 C C . ALA A 1 74 ? -0.242 -13.400 -18.348 1.00 93.81 74 ALA A C 1
ATOM 593 O O . ALA A 1 74 ? 0.714 -12.746 -18.770 1.00 93.81 74 ALA A O 1
ATOM 594 N N . PRO A 1 75 ? -0.082 -14.651 -17.869 1.00 93.12 75 PRO A N 1
ATOM 595 C CA . PRO A 1 75 ? 1.234 -15.291 -17.739 1.00 93.12 75 PRO A CA 1
ATOM 596 C C . PRO A 1 75 ? 2.043 -15.405 -19.033 1.00 93.12 75 PRO A C 1
ATOM 598 O O . PRO A 1 75 ? 3.265 -15.336 -19.003 1.00 93.12 75 PRO A O 1
ATOM 601 N N . ASP A 1 76 ? 1.377 -15.574 -20.166 1.00 93.31 76 ASP A N 1
ATOM 602 C CA . ASP A 1 76 ? 1.969 -15.643 -21.501 1.00 93.31 76 ASP A CA 1
ATOM 603 C C . ASP A 1 76 ? 2.320 -14.262 -22.078 1.00 93.31 76 ASP A C 1
ATOM 605 O O . ASP A 1 76 ? 3.250 -14.151 -22.875 1.00 93.31 76 ASP A O 1
ATOM 609 N N . ARG A 1 77 ? 1.615 -13.209 -21.645 1.00 93.69 77 ARG A N 1
ATOM 610 C CA . ARG A 1 77 ? 1.813 -11.824 -22.101 1.00 93.69 77 ARG A CA 1
ATOM 611 C C . ARG A 1 77 ? 2.817 -11.040 -21.257 1.00 93.69 77 ARG A C 1
ATOM 613 O O . ARG A 1 77 ? 3.543 -10.213 -21.791 1.00 93.69 77 ARG A O 1
ATOM 620 N N . ALA A 1 78 ? 2.805 -11.257 -19.946 1.00 96.50 78 ALA A N 1
ATOM 621 C CA . ALA A 1 78 ? 3.413 -10.361 -18.967 1.00 96.50 78 ALA A CA 1
ATOM 622 C C . ALA A 1 78 ? 4.108 -11.138 -17.830 1.00 96.50 78 ALA A C 1
ATOM 624 O O . ALA A 1 78 ? 3.916 -10.859 -16.640 1.00 96.50 78 ALA A O 1
ATOM 625 N N . ARG A 1 79 ? 4.874 -12.178 -18.190 1.00 97.06 79 ARG A N 1
ATOM 626 C CA . ARG A 1 79 ? 5.547 -13.072 -17.233 1.00 97.06 79 ARG A CA 1
ATOM 627 C C . ARG A 1 79 ? 6.505 -12.323 -16.309 1.00 97.06 79 ARG A C 1
ATOM 629 O O . ARG A 1 79 ? 6.532 -12.594 -15.115 1.00 97.06 79 ARG A O 1
ATOM 636 N N . TRP A 1 80 ? 7.277 -11.376 -16.834 1.00 97.81 80 TRP A N 1
ATOM 637 C CA . TRP A 1 80 ? 8.277 -10.640 -16.065 1.00 97.81 80 TRP A CA 1
ATOM 638 C C . TRP A 1 80 ? 7.619 -9.599 -15.175 1.00 97.81 80 TRP A C 1
ATOM 640 O O . TRP A 1 80 ? 8.062 -9.393 -14.048 1.00 97.81 80 TRP A O 1
ATOM 650 N N . THR A 1 81 ? 6.511 -9.013 -15.627 1.00 97.88 81 THR A N 1
ATOM 651 C CA . THR A 1 81 ? 5.654 -8.184 -14.782 1.00 97.88 81 THR A CA 1
ATOM 652 C C . THR A 1 81 ? 5.106 -8.990 -13.603 1.00 97.88 81 THR A C 1
ATOM 654 O O . THR A 1 81 ? 5.125 -8.503 -12.475 1.00 97.88 81 THR A O 1
ATOM 657 N N . LEU A 1 82 ? 4.672 -10.238 -13.812 1.00 97.31 82 LEU A N 1
ATOM 658 C CA . LEU A 1 82 ? 4.233 -11.111 -12.717 1.00 97.31 82 LEU A CA 1
ATOM 659 C C . LEU A 1 82 ? 5.378 -11.463 -11.754 1.00 97.31 82 LEU A C 1
ATOM 661 O O . LEU A 1 82 ? 5.169 -11.427 -10.541 1.00 97.31 82 LEU A O 1
ATOM 665 N N . GLU A 1 83 ? 6.586 -11.733 -12.257 1.00 97.31 83 GLU A N 1
ATOM 666 C CA . GLU A 1 83 ? 7.767 -11.959 -11.408 1.00 97.31 83 GLU A CA 1
ATOM 667 C C . GLU A 1 83 ? 8.135 -10.718 -10.582 1.00 97.31 83 GLU A C 1
ATOM 669 O O . GLU A 1 83 ? 8.391 -10.819 -9.377 1.00 97.31 83 GLU A O 1
ATOM 674 N N . LEU A 1 84 ? 8.094 -9.532 -11.198 1.00 97.62 84 LEU A N 1
ATOM 675 C CA . LEU A 1 84 ? 8.305 -8.248 -10.531 1.00 97.62 84 LEU A CA 1
ATOM 676 C C . LEU A 1 84 ? 7.275 -8.030 -9.414 1.00 97.62 84 LEU A C 1
ATOM 678 O O . LEU A 1 84 ? 7.642 -7.730 -8.277 1.00 97.62 84 LEU A O 1
ATOM 682 N N . LEU A 1 85 ? 5.988 -8.233 -9.707 1.00 97.69 85 LEU A N 1
ATOM 683 C CA . LEU A 1 85 ? 4.912 -8.115 -8.723 1.00 97.69 85 LEU A CA 1
ATOM 684 C C . LEU A 1 85 ? 5.040 -9.152 -7.597 1.00 97.69 85 LEU A C 1
ATOM 686 O O . LEU A 1 85 ? 4.824 -8.818 -6.433 1.00 97.69 85 LEU A O 1
ATOM 690 N N . GLY A 1 86 ? 5.459 -10.379 -7.911 1.00 97.38 86 GLY A N 1
ATOM 691 C CA . GLY A 1 86 ? 5.754 -11.411 -6.919 1.00 97.38 86 GLY A CA 1
ATOM 692 C C . GLY A 1 86 ? 6.919 -11.033 -5.999 1.00 97.38 86 GLY A C 1
ATOM 693 O O . GLY A 1 86 ? 6.857 -11.274 -4.791 1.00 97.38 86 GLY A O 1
ATOM 694 N N . ALA A 1 87 ? 7.970 -10.405 -6.533 1.00 97.25 87 ALA A N 1
ATOM 695 C CA . ALA A 1 87 ? 9.068 -9.872 -5.730 1.00 97.25 87 ALA A CA 1
ATOM 696 C C . ALA A 1 87 ? 8.592 -8.746 -4.799 1.00 97.25 87 ALA A C 1
ATOM 698 O O . ALA A 1 87 ? 8.895 -8.778 -3.607 1.00 97.25 87 ALA A O 1
ATOM 699 N N . VAL A 1 88 ? 7.798 -7.800 -5.311 1.00 98.25 88 VAL A N 1
ATOM 700 C CA . VAL A 1 88 ? 7.203 -6.704 -4.523 1.00 98.25 88 VAL A CA 1
ATOM 701 C C . VAL A 1 88 ? 6.341 -7.241 -3.387 1.00 98.25 88 VAL A C 1
ATOM 703 O O . VAL A 1 88 ? 6.506 -6.806 -2.250 1.00 98.25 88 VAL A O 1
ATOM 706 N N . PHE A 1 89 ? 5.476 -8.215 -3.676 1.00 98.12 89 PHE A N 1
ATOM 707 C CA . PHE A 1 89 ? 4.619 -8.862 -2.687 1.00 98.12 89 PHE A CA 1
ATOM 708 C C . PHE A 1 89 ? 5.440 -9.469 -1.540 1.00 98.12 89 PHE A C 1
ATOM 710 O O . PHE A 1 89 ? 5.249 -9.112 -0.379 1.00 98.12 89 PHE A O 1
ATOM 717 N N . ARG A 1 90 ? 6.437 -10.306 -1.860 1.00 97.44 90 ARG A N 1
ATOM 718 C CA . ARG A 1 90 ? 7.308 -10.939 -0.853 1.00 97.44 90 ARG A CA 1
ATOM 719 C C . ARG A 1 90 ? 8.106 -9.915 -0.040 1.00 97.44 90 ARG A C 1
ATOM 721 O O . ARG A 1 90 ? 8.227 -10.047 1.176 1.00 97.44 90 ARG A O 1
ATOM 728 N N . LEU A 1 91 ? 8.653 -8.887 -0.690 1.00 97.06 91 LEU A N 1
ATOM 72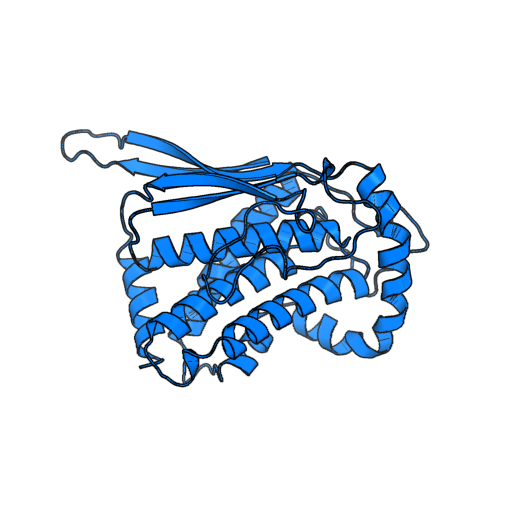9 C CA . LEU A 1 91 ? 9.415 -7.833 -0.013 1.00 97.06 91 LEU A CA 1
ATOM 730 C C . LEU A 1 91 ? 8.529 -6.994 0.917 1.00 97.06 91 LEU A C 1
ATOM 732 O O . LEU A 1 91 ? 8.956 -6.678 2.027 1.00 97.06 91 LEU A O 1
ATOM 736 N N . ALA A 1 92 ? 7.304 -6.666 0.497 1.00 98.25 92 ALA A N 1
ATOM 737 C CA . ALA A 1 92 ? 6.330 -5.978 1.337 1.00 98.25 92 ALA A CA 1
ATOM 738 C C . ALA A 1 92 ? 5.989 -6.816 2.578 1.00 98.25 92 ALA A C 1
ATOM 740 O O . ALA A 1 92 ? 6.079 -6.292 3.690 1.00 98.25 92 ALA A O 1
ATOM 741 N N . GLN A 1 93 ? 5.738 -8.121 2.405 1.00 97.38 93 GLN A N 1
ATOM 742 C CA . GLN A 1 93 ? 5.473 -9.065 3.498 1.00 97.38 93 GLN A CA 1
ATOM 743 C C . GLN A 1 93 ? 6.565 -9.060 4.571 1.00 97.38 93 GLN A C 1
ATOM 745 O O . GLN A 1 93 ? 6.268 -8.928 5.761 1.00 97.38 93 GLN A O 1
ATOM 750 N N . PHE A 1 94 ? 7.841 -9.121 4.176 1.00 97.19 94 PHE A N 1
ATOM 751 C CA . PHE A 1 94 ? 8.949 -9.050 5.136 1.00 97.19 94 PHE A CA 1
ATOM 752 C C . PHE A 1 94 ? 8.915 -7.781 5.997 1.00 97.19 94 PHE A C 1
ATOM 754 O O . PHE A 1 94 ? 9.290 -7.820 7.174 1.00 97.19 94 PHE A O 1
ATOM 761 N N . VAL A 1 95 ? 8.478 -6.654 5.434 1.00 98.00 95 VAL A N 1
ATOM 762 C CA . VAL A 1 95 ? 8.384 -5.384 6.158 1.00 98.00 95 VAL A CA 1
ATOM 763 C C . VAL A 1 95 ? 7.154 -5.358 7.063 1.00 98.00 95 VAL A C 1
ATOM 765 O O . VAL A 1 95 ? 7.278 -5.037 8.249 1.00 98.00 95 VAL A O 1
ATOM 768 N N . GLU A 1 96 ? 5.975 -5.707 6.547 1.00 96.81 96 GLU A N 1
ATOM 769 C CA . GLU A 1 96 ? 4.733 -5.601 7.317 1.00 96.81 96 GLU A CA 1
ATOM 770 C C . GLU A 1 96 ? 4.662 -6.585 8.485 1.00 96.81 96 GLU A C 1
ATOM 772 O O . GLU A 1 96 ? 4.234 -6.187 9.567 1.00 96.81 96 GLU A O 1
ATOM 777 N N . PHE A 1 97 ? 5.141 -7.826 8.340 1.00 97.44 97 PHE A N 1
ATOM 778 C CA . PHE A 1 97 ? 5.125 -8.792 9.440 1.00 97.44 97 PHE A CA 1
ATOM 779 C C . PHE A 1 97 ? 6.025 -8.323 10.579 1.00 97.44 97 PHE A C 1
ATOM 781 O O . PHE A 1 97 ? 5.627 -8.352 11.745 1.00 97.44 97 PHE A O 1
ATOM 788 N N . ARG A 1 98 ? 7.203 -7.774 10.255 1.00 97.25 98 ARG A N 1
ATOM 789 C CA . ARG A 1 98 ? 8.079 -7.149 11.256 1.00 97.25 98 ARG A CA 1
ATOM 790 C C . ARG A 1 98 ? 7.392 -5.986 11.967 1.00 97.25 98 ARG A C 1
ATOM 792 O O . ARG A 1 98 ? 7.528 -5.864 13.183 1.00 97.25 98 ARG A O 1
ATOM 799 N N . MET A 1 99 ? 6.649 -5.146 11.244 1.00 97.50 99 MET A N 1
ATOM 800 C CA . MET A 1 99 ? 5.874 -4.070 11.866 1.00 97.50 99 MET A CA 1
ATOM 801 C C . MET A 1 99 ? 4.754 -4.607 12.762 1.00 97.50 99 MET A C 1
ATOM 803 O O . MET A 1 99 ? 4.623 -4.140 13.891 1.00 97.50 99 MET A O 1
ATOM 807 N N . LYS A 1 100 ? 3.996 -5.611 12.309 1.00 97.81 100 LYS A N 1
ATOM 808 C CA . LYS A 1 100 ? 2.918 -6.247 13.080 1.00 97.81 100 LYS A CA 1
ATOM 809 C C . LYS A 1 100 ? 3.427 -6.825 14.394 1.00 97.81 100 LYS A C 1
ATOM 811 O O . LYS A 1 100 ? 2.812 -6.591 15.433 1.00 97.81 100 LYS A O 1
ATOM 816 N N . HIS A 1 101 ? 4.564 -7.519 14.367 1.00 96.94 101 HIS A N 1
ATOM 817 C CA . HIS A 1 101 ? 5.192 -8.048 15.577 1.00 96.94 101 HIS A CA 1
ATOM 818 C C . HIS A 1 101 ? 5.676 -6.935 16.511 1.00 96.94 101 HIS A C 1
ATOM 820 O O . HIS A 1 101 ? 5.473 -7.025 17.717 1.00 96.94 101 HIS A O 1
ATOM 826 N N . ALA A 1 102 ? 6.261 -5.863 15.969 1.00 96.81 102 ALA A N 1
ATOM 827 C CA . ALA A 1 102 ? 6.747 -4.746 16.776 1.00 96.81 102 ALA A CA 1
ATOM 828 C C . ALA A 1 102 ? 5.619 -3.899 17.398 1.00 96.81 102 ALA A C 1
ATOM 830 O O . ALA A 1 102 ? 5.798 -3.340 18.477 1.00 96.81 102 ALA A O 1
ATOM 831 N N . LEU A 1 103 ? 4.481 -3.754 16.711 1.00 97.38 103 LEU A N 1
ATOM 832 C CA . LEU A 1 103 ? 3.370 -2.891 17.136 1.00 97.38 103 LEU A CA 1
ATOM 833 C C . LEU A 1 103 ? 2.304 -3.647 17.942 1.00 97.38 103 LEU A C 1
ATOM 835 O O . LEU A 1 103 ? 1.614 -3.021 18.751 1.00 97.38 103 LEU A O 1
ATOM 839 N N . ALA A 1 104 ? 2.163 -4.960 17.723 1.00 96.81 104 ALA A N 1
ATOM 840 C CA . ALA A 1 104 ? 1.314 -5.880 18.487 1.00 96.81 104 ALA A CA 1
ATOM 841 C C . ALA A 1 104 ? -0.091 -5.317 18.794 1.00 96.81 104 ALA A C 1
ATOM 843 O O . ALA A 1 104 ? -0.554 -5.288 19.938 1.00 96.81 104 ALA A O 1
ATOM 844 N N . CYS A 1 105 ? -0.754 -4.782 17.764 1.00 98.19 105 CYS A N 1
ATOM 845 C CA . CYS A 1 105 ? -2.098 -4.217 17.888 1.00 98.19 105 CYS A CA 1
ATOM 846 C C . CYS A 1 105 ? -3.156 -5.323 17.859 1.00 98.19 105 CYS A C 1
ATOM 848 O O . CYS A 1 105 ? -3.099 -6.196 16.990 1.00 98.19 105 CYS A O 1
ATOM 850 N N . ARG A 1 106 ? -4.122 -5.249 18.781 1.00 98.06 106 ARG A N 1
ATOM 851 C CA . ARG A 1 106 ? -5.261 -6.173 18.870 1.00 98.06 106 ARG A CA 1
ATOM 852 C C . ARG A 1 106 ? -6.199 -6.025 17.669 1.00 98.06 106 ARG A C 1
ATOM 854 O O . ARG A 1 106 ? -6.272 -4.957 17.062 1.00 98.06 106 ARG A O 1
ATOM 861 N N . ARG A 1 107 ? -6.912 -7.096 17.338 1.00 98.38 107 ARG A N 1
ATOM 862 C CA . ARG A 1 107 ? -7.907 -7.172 16.257 1.00 98.38 107 ARG A CA 1
ATOM 863 C C . ARG A 1 107 ? -9.281 -6.675 16.725 1.00 98.38 107 ARG A C 1
ATOM 865 O O . ARG A 1 107 ? -9.554 -6.730 17.922 1.00 98.38 107 ARG A O 1
ATOM 872 N N . PRO A 1 108 ? -10.188 -6.278 15.812 1.00 98.50 108 PRO A N 1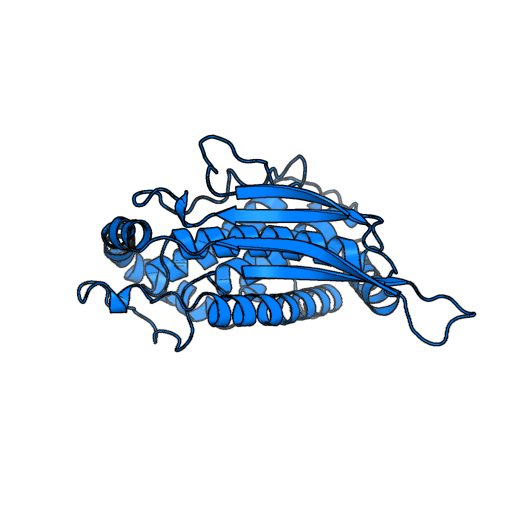
ATOM 873 C CA . PRO A 1 108 ? -11.531 -5.810 16.174 1.00 98.50 108 PRO A CA 1
ATOM 874 C C . PRO A 1 108 ? -12.329 -6.752 17.092 1.00 98.50 108 PRO A C 1
ATOM 876 O O . PRO A 1 108 ? -12.917 -6.298 18.073 1.00 98.50 108 PRO A O 1
ATOM 879 N N . ILE A 1 109 ? -12.280 -8.064 16.834 1.00 98.19 109 ILE A N 1
ATOM 880 C CA . ILE A 1 109 ? -12.951 -9.093 17.653 1.00 98.19 109 ILE A CA 1
ATOM 881 C C . ILE A 1 109 ? -12.517 -9.080 19.131 1.00 98.19 109 ILE A C 1
ATOM 883 O O . ILE A 1 109 ? -13.304 -9.417 20.008 1.00 98.19 109 ILE A O 1
ATOM 887 N N . GLU A 1 110 ? -11.289 -8.653 19.438 1.00 97.94 110 GLU A N 1
ATOM 888 C CA . GLU A 1 110 ? -10.788 -8.585 20.819 1.00 97.94 110 GLU A CA 1
ATOM 889 C C . GLU A 1 110 ? -11.346 -7.381 21.599 1.00 97.94 110 GLU A C 1
ATOM 891 O O . GLU A 1 110 ? -11.211 -7.322 22.821 1.00 97.94 110 GLU A O 1
ATOM 896 N N . TYR A 1 111 ? -11.955 -6.407 20.915 1.00 98.19 111 TYR A N 1
ATOM 897 C CA . TYR A 1 111 ? -12.529 -5.210 21.534 1.00 98.19 111 TYR A CA 1
ATOM 898 C C . TYR A 1 111 ? -14.038 -5.308 21.763 1.00 98.19 111 TYR A C 1
ATOM 900 O O . TYR A 1 111 ? -14.546 -4.656 22.677 1.00 98.19 111 TYR A O 1
ATOM 908 N N . SER A 1 112 ? -14.761 -6.074 20.939 1.00 97.88 112 SER A N 1
ATOM 909 C CA . SER A 1 112 ? -16.217 -6.195 21.037 1.00 97.88 112 SER A CA 1
ATOM 910 C C . SER A 1 112 ? -16.727 -7.535 20.493 1.00 97.88 112 SER A C 1
ATOM 912 O O . SER A 1 112 ? -16.448 -7.856 19.337 1.00 97.88 112 SER A O 1
ATOM 914 N N . PRO A 1 113 ? -17.565 -8.274 21.251 1.00 96.31 113 PRO A N 1
ATOM 915 C CA . PRO A 1 113 ? -18.195 -9.508 20.771 1.00 96.31 113 PRO A CA 1
ATOM 916 C C . PRO A 1 113 ? -19.250 -9.268 19.678 1.00 96.31 113 PRO A C 1
ATOM 918 O O . PRO A 1 113 ? -19.696 -10.220 19.044 1.00 96.31 113 PRO A O 1
ATOM 921 N N . GLN A 1 114 ? -19.651 -8.011 19.444 1.00 96.06 114 GLN A N 1
ATOM 922 C CA . GLN A 1 114 ? -20.528 -7.646 18.325 1.00 96.06 114 GLN A CA 1
ATOM 923 C C . GLN A 1 114 ? -19.804 -7.747 16.976 1.00 96.06 114 GLN A C 1
ATOM 925 O O . GLN A 1 114 ? -20.445 -7.842 15.933 1.00 96.06 114 GLN A O 1
ATOM 930 N N . ILE A 1 115 ? -18.468 -7.761 16.979 1.00 98.12 115 ILE A N 1
ATOM 931 C CA . ILE A 1 115 ? -17.680 -7.961 15.768 1.00 98.12 115 ILE A CA 1
ATOM 932 C C . ILE A 1 115 ? -17.391 -9.450 15.621 1.00 98.12 115 ILE A C 1
ATOM 934 O O . ILE A 1 115 ? -16.535 -10.009 16.302 1.00 98.12 115 ILE A O 1
ATOM 938 N N . GLN A 1 116 ? -18.106 -10.079 14.694 1.00 97.12 116 GLN A N 1
ATOM 939 C CA . GLN A 1 116 ? -17.956 -11.489 14.335 1.00 97.12 116 GLN A CA 1
ATOM 940 C C . GLN A 1 116 ? -17.326 -11.568 12.940 1.00 97.12 116 GLN A C 1
ATOM 942 O O . GLN A 1 116 ? -18.035 -11.337 11.955 1.00 97.12 116 GLN A O 1
ATOM 947 N N . PRO A 1 117 ? -16.006 -11.801 12.819 1.00 97.88 117 PRO A N 1
ATOM 948 C CA . PRO A 1 117 ? -15.332 -11.895 11.532 1.00 97.88 117 PRO A CA 1
ATOM 949 C C . PRO A 1 117 ? -15.880 -13.050 10.693 1.00 97.88 117 PRO A C 1
ATOM 951 O O . PRO A 1 117 ? -16.173 -14.124 11.212 1.00 97.88 117 PRO A O 1
ATOM 954 N N . MET A 1 118 ? -16.002 -12.837 9.383 1.00 97.25 118 MET A N 1
ATOM 955 C CA . MET A 1 118 ? -16.522 -13.854 8.453 1.00 97.25 118 MET A CA 1
ATOM 956 C C . MET A 1 118 ? -15.439 -14.806 7.922 1.00 97.25 118 MET A C 1
ATOM 958 O O . MET A 1 118 ? -15.737 -15.771 7.224 1.00 97.25 118 MET A O 1
ATOM 962 N N . ILE A 1 119 ? -14.177 -14.503 8.219 1.00 96.62 119 ILE A N 1
ATOM 963 C CA . ILE A 1 119 ? -13.013 -15.340 7.939 1.00 96.62 119 ILE A CA 1
ATOM 964 C C . ILE A 1 119 ? -12.253 -15.563 9.241 1.00 96.62 119 ILE A C 1
ATOM 966 O O . ILE A 1 119 ? -12.381 -14.773 10.177 1.00 96.62 119 ILE A O 1
ATOM 970 N N . LEU A 1 120 ? -11.435 -16.615 9.285 1.00 96.62 120 LEU A N 1
ATOM 971 C CA . LEU A 1 120 ? -10.584 -16.871 10.440 1.00 96.62 120 LEU A CA 1
ATOM 972 C C . LEU A 1 120 ? -9.683 -15.659 10.705 1.00 96.62 120 LEU A C 1
ATOM 974 O O . LEU A 1 120 ? -8.929 -15.224 9.831 1.00 96.62 120 LEU A O 1
ATOM 978 N N . THR A 1 121 ? -9.776 -15.119 11.918 1.00 96.69 121 THR A N 1
ATOM 979 C CA . THR A 1 121 ? -8.931 -14.014 12.363 1.00 96.69 121 THR A CA 1
ATOM 980 C C . THR A 1 121 ? -7.468 -14.459 12.347 1.00 96.69 121 THR A C 1
ATOM 982 O O . THR A 1 121 ? -7.143 -15.451 12.999 1.00 96.69 121 THR A O 1
ATOM 985 N N . PRO A 1 122 ? -6.570 -13.748 11.645 1.00 94.69 122 PRO A N 1
ATOM 986 C CA . PRO A 1 122 ? -5.158 -14.110 11.641 1.00 94.69 122 PRO A CA 1
ATOM 987 C C . PRO A 1 122 ? -4.521 -13.953 13.027 1.00 94.69 122 PRO A C 1
ATOM 989 O O . PRO A 1 122 ? -4.818 -12.993 13.738 1.00 94.69 122 PRO A O 1
ATOM 992 N N . GLU A 1 123 ? -3.576 -14.833 13.364 1.00 92.56 123 GLU A N 1
ATOM 993 C CA . GLU A 1 123 ? -2.915 -14.907 14.684 1.00 92.56 123 GLU A CA 1
ATOM 994 C C . GLU A 1 123 ? -1.907 -13.774 14.960 1.00 92.56 123 GLU A C 1
ATOM 996 O O . GLU A 1 123 ? -1.336 -13.670 16.043 1.00 92.56 123 GLU A O 1
ATOM 1001 N N . HIS A 1 124 ? -1.672 -12.901 13.983 1.00 94.81 124 HIS A N 1
ATOM 1002 C CA . HIS A 1 124 ? -0.762 -11.767 14.094 1.00 94.81 124 HIS A CA 1
ATOM 1003 C C . HIS A 1 124 ? -1.512 -10.434 14.235 1.00 94.81 124 HIS A C 1
ATOM 1005 O O . HIS A 1 124 ? -2.670 -10.287 13.821 1.00 94.81 124 HIS A O 1
ATOM 1011 N N . GLY A 1 125 ? -0.798 -9.420 14.737 1.00 97.19 125 GLY A N 1
ATOM 1012 C CA . GLY A 1 125 ? -1.341 -8.089 15.011 1.00 97.19 125 GLY A CA 1
ATOM 1013 C C . GLY A 1 125 ? -2.062 -7.429 13.825 1.00 97.19 125 GLY A C 1
ATOM 1014 O O . GLY A 1 125 ? -1.781 -7.708 12.648 1.00 97.19 125 GLY A O 1
ATOM 1015 N N . SER A 1 126 ? -3.002 -6.540 14.151 1.00 97.94 126 SER A N 1
ATOM 1016 C CA . SER A 1 126 ? -3.872 -5.864 13.180 1.00 97.94 126 SER A CA 1
ATOM 1017 C C . SER A 1 126 ? -3.151 -4.784 12.368 1.00 97.94 126 SER A C 1
ATOM 1019 O O . SER A 1 126 ? -3.382 -4.661 11.171 1.00 97.94 126 SER A O 1
ATOM 1021 N N . LEU A 1 127 ? -2.206 -4.061 12.970 1.00 98.38 127 LEU A N 1
ATOM 1022 C CA . LEU A 1 127 ? -1.563 -2.902 12.349 1.00 98.38 127 LEU A CA 1
ATOM 1023 C C . LEU A 1 127 ? -0.167 -3.233 11.791 1.00 98.38 127 LEU A C 1
ATOM 1025 O O . LEU A 1 127 ? 0.638 -3.808 12.529 1.00 98.38 127 LEU A O 1
ATOM 1029 N N . PRO A 1 128 ? 0.176 -2.795 10.568 1.00 98.50 128 PRO A N 1
ATOM 1030 C CA . PRO A 1 128 ? -0.720 -2.285 9.518 1.00 98.50 128 PRO A CA 1
ATOM 1031 C C . PRO A 1 128 ? -1.549 -3.409 8.876 1.00 98.50 128 PRO A C 1
ATOM 1033 O O . PRO A 1 128 ? -1.224 -4.583 9.048 1.00 98.50 128 PRO A O 1
ATOM 1036 N N . SER A 1 129 ? -2.592 -3.084 8.106 1.00 98.56 129 SER A N 1
ATOM 1037 C CA . SER A 1 129 ? -3.304 -4.075 7.283 1.00 98.56 129 SER A CA 1
ATOM 1038 C C . SER A 1 129 ? -2.384 -4.635 6.199 1.00 98.56 129 SER A C 1
ATOM 1040 O O . SER A 1 129 ? -1.792 -3.876 5.429 1.00 98.56 129 SER A O 1
ATOM 1042 N N . GLY A 1 130 ? -2.281 -5.966 6.144 1.00 98.06 130 GLY A N 1
ATOM 1043 C CA . GLY A 1 130 ? -1.326 -6.628 5.258 1.00 98.06 130 GLY A CA 1
ATOM 1044 C C . GLY A 1 130 ? -1.739 -6.539 3.794 1.00 98.06 130 GLY A C 1
ATOM 1045 O O . GLY A 1 130 ? -1.082 -5.914 2.969 1.00 98.06 130 GLY A O 1
ATOM 1046 N N . HIS A 1 131 ? -2.965 -6.987 3.511 1.00 98.38 131 HIS A N 1
ATOM 1047 C CA . HIS A 1 131 ? -3.553 -6.865 2.178 1.00 98.38 131 HIS A CA 1
ATOM 1048 C C . HIS A 1 131 ? -3.602 -5.413 1.678 1.00 98.38 131 HIS A C 1
ATOM 1050 O O . HIS A 1 131 ? -3.481 -5.188 0.478 1.00 98.38 131 HIS A O 1
ATOM 1056 N N . SER A 1 132 ? -3.769 -4.421 2.566 1.00 98.62 132 SER A N 1
ATOM 1057 C CA . SER A 1 132 ? -3.666 -3.011 2.166 1.00 98.62 132 SER A CA 1
ATOM 1058 C C . SER A 1 132 ? -2.240 -2.682 1.704 1.00 98.62 132 SER A C 1
ATOM 1060 O O . SER A 1 132 ? -2.048 -2.229 0.577 1.00 98.62 132 SER A O 1
ATOM 1062 N N . THR A 1 133 ? -1.231 -3.002 2.519 1.00 98.81 133 THR A N 1
ATOM 1063 C CA . THR A 1 133 ? 0.189 -2.786 2.191 1.00 98.81 133 THR A CA 1
ATOM 1064 C C . THR A 1 133 ? 0.581 -3.434 0.867 1.00 98.81 133 THR A C 1
ATOM 1066 O O . THR A 1 133 ? 1.105 -2.761 -0.022 1.00 98.81 133 THR A O 1
ATOM 1069 N N . GLU A 1 134 ? 0.292 -4.724 0.715 1.00 98.69 134 GLU A N 1
ATOM 1070 C CA . GLU A 1 134 ? 0.606 -5.512 -0.477 1.00 98.69 134 GLU A CA 1
ATOM 1071 C C . GLU A 1 134 ? -0.071 -4.927 -1.725 1.00 98.69 134 GLU A C 1
ATOM 1073 O O . GLU A 1 134 ? 0.582 -4.712 -2.749 1.00 98.69 134 GLU A O 1
ATOM 1078 N N . SER A 1 135 ? -1.365 -4.601 -1.634 1.00 98.56 135 SER A N 1
ATOM 1079 C CA . SER A 1 135 ? -2.134 -4.096 -2.777 1.00 98.56 135 SER A CA 1
ATOM 1080 C C . SER A 1 135 ? -1.679 -2.720 -3.228 1.00 98.56 135 SER A C 1
ATOM 1082 O O . SER A 1 135 ? -1.523 -2.503 -4.428 1.00 98.56 135 SER A O 1
ATOM 1084 N N . PHE A 1 136 ? -1.436 -1.794 -2.297 1.00 98.75 136 PHE A N 1
ATOM 1085 C CA . PHE A 1 136 ? -0.956 -0.458 -2.647 1.00 98.75 136 PHE A CA 1
ATOM 1086 C C . PHE A 1 136 ? 0.480 -0.492 -3.184 1.00 98.75 136 PHE A C 1
ATOM 1088 O O . PHE A 1 136 ? 0.7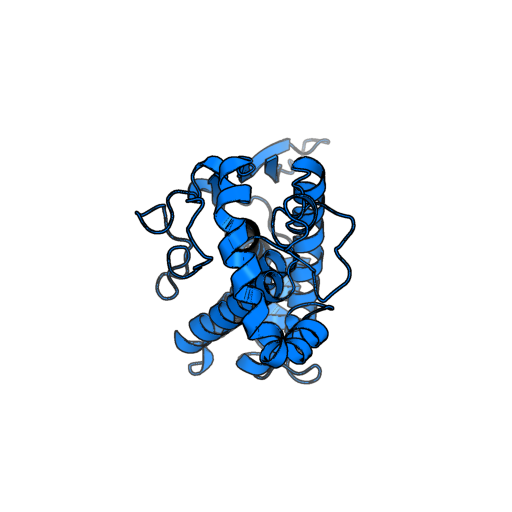66 0.197 -4.163 1.00 98.75 136 PHE A O 1
ATOM 1095 N N . ALA A 1 137 ? 1.364 -1.329 -2.626 1.00 98.75 137 ALA A N 1
ATOM 1096 C CA . ALA A 1 137 ? 2.725 -1.485 -3.143 1.00 98.75 137 ALA A CA 1
ATOM 1097 C C . ALA A 1 137 ? 2.731 -2.025 -4.579 1.00 98.75 137 ALA A C 1
ATOM 1099 O O . ALA A 1 137 ? 3.375 -1.447 -5.456 1.00 98.75 137 ALA A O 1
ATOM 1100 N N . MET A 1 138 ? 1.971 -3.093 -4.837 1.00 98.62 138 MET A N 1
ATOM 1101 C CA . MET A 1 138 ? 1.842 -3.677 -6.173 1.00 98.62 138 MET A CA 1
ATOM 1102 C C . MET A 1 138 ? 1.173 -2.717 -7.162 1.00 98.62 138 MET A C 1
ATOM 1104 O O . MET A 1 138 ? 1.634 -2.598 -8.296 1.00 98.62 138 MET A O 1
ATOM 1108 N N . ALA A 1 139 ? 0.131 -1.993 -6.738 1.00 98.44 139 ALA A N 1
ATOM 1109 C CA . ALA A 1 139 ? -0.531 -0.993 -7.571 1.00 98.44 139 ALA A CA 1
ATOM 1110 C C . ALA A 1 139 ? 0.432 0.129 -7.981 1.00 98.44 139 ALA A C 1
ATOM 1112 O O . ALA A 1 139 ? 0.493 0.460 -9.161 1.00 98.44 139 ALA A O 1
ATOM 1113 N N . ILE A 1 140 ? 1.227 0.674 -7.052 1.00 98.19 140 ILE A N 1
ATOM 1114 C CA . ILE A 1 140 ? 2.218 1.713 -7.373 1.00 98.19 140 ILE A CA 1
ATOM 1115 C C . ILE A 1 140 ? 3.281 1.197 -8.335 1.00 98.19 140 ILE A C 1
ATOM 1117 O O . ILE A 1 140 ? 3.606 1.891 -9.298 1.00 98.19 140 ILE A O 1
ATOM 1121 N N . VAL A 1 141 ? 3.799 -0.013 -8.117 1.00 98.00 141 VAL A N 1
ATOM 1122 C CA . VAL A 1 141 ? 4.809 -0.585 -9.015 1.00 98.00 141 VAL A CA 1
ATOM 1123 C C . VAL A 1 141 ? 4.255 -0.752 -10.422 1.00 98.00 141 VAL A C 1
ATOM 1125 O O . VAL A 1 141 ? 4.897 -0.331 -11.383 1.00 98.00 141 VAL A O 1
ATOM 1128 N N . LEU A 1 142 ? 3.031 -1.266 -10.548 1.00 97.31 142 LEU A N 1
ATOM 1129 C CA . LEU A 1 142 ? 2.389 -1.412 -11.846 1.00 97.31 142 LEU A CA 1
ATOM 1130 C C . LEU A 1 142 ? 2.103 -0.054 -12.502 1.00 97.31 142 LEU A C 1
ATOM 1132 O O . LEU A 1 142 ? 2.379 0.110 -13.684 1.00 97.31 142 LEU A O 1
ATOM 1136 N N . VAL A 1 143 ? 1.639 0.949 -11.750 1.00 96.75 143 VAL A N 1
ATOM 1137 C CA . VAL A 1 143 ? 1.458 2.318 -12.265 1.00 96.75 143 VAL A CA 1
ATOM 1138 C C . VAL A 1 143 ? 2.762 2.881 -12.820 1.00 96.75 143 VAL A C 1
ATOM 1140 O O . VAL A 1 143 ? 2.768 3.434 -13.919 1.00 96.75 143 VAL A O 1
ATOM 1143 N N . ARG A 1 144 ? 3.870 2.737 -12.086 1.00 96.19 144 ARG A N 1
ATOM 1144 C CA . ARG A 1 144 ? 5.184 3.226 -12.522 1.00 96.19 144 ARG A CA 1
ATOM 1145 C C . ARG A 1 144 ? 5.675 2.504 -13.771 1.00 96.19 144 ARG A C 1
ATOM 1147 O O . ARG A 1 144 ? 6.156 3.167 -14.682 1.00 96.19 144 ARG A O 1
ATOM 1154 N N . LEU A 1 145 ? 5.514 1.184 -13.824 1.00 95.81 145 LEU A N 1
ATOM 1155 C CA . LEU A 1 145 ? 5.919 0.370 -14.968 1.00 95.81 145 LEU A CA 1
ATOM 1156 C C . LEU A 1 145 ? 5.138 0.762 -16.229 1.00 95.81 145 LEU A C 1
ATOM 1158 O O . LEU A 1 145 ? 5.722 1.070 -17.264 1.00 95.81 145 LEU A O 1
ATOM 1162 N N . LEU A 1 146 ? 3.811 0.840 -16.107 1.00 95.19 146 LEU A N 1
ATOM 1163 C CA . LEU A 1 146 ? 2.909 1.229 -17.187 1.00 95.19 146 LEU A CA 1
ATOM 1164 C C . LEU A 1 146 ? 3.217 2.635 -17.718 1.00 95.19 146 LEU A C 1
ATOM 1166 O O . LEU A 1 146 ? 3.257 2.838 -18.928 1.00 95.19 146 LEU A O 1
ATOM 1170 N N . ARG A 1 147 ? 3.505 3.597 -16.835 1.00 93.50 147 ARG A N 1
ATOM 1171 C CA . ARG A 1 147 ? 3.898 4.962 -17.223 1.00 93.50 147 ARG A CA 1
ATOM 1172 C C . ARG A 1 147 ? 5.267 5.029 -17.893 1.00 93.50 147 ARG A C 1
ATOM 1174 O O . ARG A 1 147 ? 5.453 5.851 -18.782 1.00 93.50 147 ARG A O 1
ATOM 1181 N N . ALA A 1 148 ? 6.210 4.194 -17.466 1.00 93.75 148 ALA A N 1
ATOM 1182 C CA . ALA A 1 148 ? 7.544 4.139 -18.051 1.00 93.75 148 ALA A CA 1
ATOM 1183 C C . ALA A 1 148 ? 7.549 3.525 -19.462 1.00 93.75 148 ALA A C 1
ATOM 1185 O O . ALA A 1 148 ? 8.462 3.806 -20.227 1.00 93.75 148 ALA A O 1
ATOM 1186 N N . SER A 1 149 ? 6.537 2.722 -19.816 1.00 92.94 149 SER A N 1
ATOM 1187 C CA . SER A 1 149 ? 6.461 2.038 -21.118 1.00 92.94 149 SER A CA 1
ATOM 1188 C C . SER A 1 149 ? 6.288 2.962 -22.328 1.00 92.94 149 SER A C 1
ATOM 1190 O O . SER A 1 149 ? 6.452 2.510 -23.457 1.00 92.94 149 SER A O 1
ATOM 1192 N N . SER A 1 150 ? 5.916 4.232 -22.112 1.00 85.00 150 SER A N 1
ATOM 1193 C CA . SER A 1 150 ? 5.562 5.194 -23.173 1.00 85.00 150 SER A CA 1
ATOM 1194 C C . SER A 1 150 ? 4.451 4.717 -24.122 1.00 85.00 150 SER A C 1
ATOM 1196 O O . SER A 1 150 ? 4.297 5.233 -25.228 1.00 85.00 150 SER A O 1
ATOM 1198 N N . ASN A 1 151 ? 3.655 3.730 -23.702 1.00 91.38 151 ASN A N 1
ATOM 1199 C CA . ASN A 1 151 ? 2.492 3.272 -24.442 1.00 91.38 151 ASN A CA 1
ATOM 1200 C C . ASN A 1 151 ? 1.309 4.232 -24.192 1.00 91.38 151 ASN A C 1
ATOM 1202 O O . ASN A 1 151 ? 0.825 4.304 -23.055 1.00 91.38 151 ASN A O 1
ATOM 1206 N N . PRO A 1 152 ? 0.769 4.916 -25.223 1.00 91.06 152 PRO A N 1
ATOM 1207 C CA . PRO A 1 152 ? -0.258 5.951 -25.048 1.00 91.06 152 PRO A CA 1
ATOM 1208 C C . PRO A 1 152 ? -1.545 5.464 -24.372 1.00 91.06 152 PRO A C 1
ATOM 1210 O O . PRO A 1 152 ? -2.286 6.250 -23.778 1.00 91.06 152 PRO A O 1
ATOM 1213 N N . VAL A 1 153 ? -1.834 4.160 -24.448 1.00 90.38 153 VAL A N 1
ATOM 1214 C CA . VAL A 1 153 ? -2.977 3.566 -23.747 1.00 90.38 153 VAL A CA 1
ATOM 1215 C C . VAL A 1 153 ? -2.785 3.697 -22.237 1.00 90.38 153 VAL A C 1
ATOM 1217 O O . VAL A 1 153 ? -3.699 4.121 -21.533 1.00 90.38 153 VAL A O 1
ATOM 1220 N N . TYR A 1 154 ? -1.588 3.384 -21.746 1.00 91.62 154 TYR A N 1
ATOM 1221 C CA . TYR A 1 154 ? -1.281 3.283 -20.322 1.00 91.62 154 TYR A CA 1
ATOM 1222 C C . TYR A 1 154 ? -0.795 4.600 -19.690 1.00 91.62 154 TYR A C 1
ATOM 1224 O O . TYR A 1 154 ? -0.678 4.703 -18.468 1.00 91.62 154 TYR A O 1
ATOM 1232 N N . GLU A 1 155 ? -0.601 5.644 -20.498 1.00 88.25 155 GLU A N 1
ATOM 1233 C CA . GLU A 1 155 ? -0.326 7.012 -20.042 1.00 88.25 155 GLU A CA 1
ATOM 1234 C C . GLU A 1 155 ? -1.547 7.719 -19.431 1.00 88.25 155 GLU A C 1
ATOM 1236 O O . GLU A 1 155 ? -1.430 8.810 -18.877 1.00 88.25 155 GLU A O 1
ATOM 1241 N N . GLN A 1 156 ? -2.741 7.138 -19.503 1.00 91.38 156 GLN A N 1
ATOM 1242 C CA . GLN A 1 156 ? -3.942 7.784 -18.982 1.00 91.38 156 GLN A CA 1
ATOM 1243 C C . GLN A 1 156 ? -4.048 7.636 -17.456 1.00 91.38 156 GLN A C 1
ATOM 1245 O O . GLN A 1 156 ? -3.900 6.542 -16.906 1.00 91.38 156 GLN A O 1
ATOM 1250 N N . ASP A 1 157 ? -4.402 8.724 -16.760 1.00 94.50 157 ASP A N 1
ATOM 1251 C CA . ASP A 1 157 ? -4.606 8.744 -15.297 1.00 94.50 157 ASP A CA 1
ATOM 1252 C C . ASP A 1 157 ? -5.595 7.678 -14.816 1.00 94.50 157 ASP A C 1
ATOM 1254 O O . ASP A 1 157 ? -5.474 7.181 -13.697 1.00 94.50 157 ASP A O 1
ATOM 1258 N N . ILE A 1 158 ? -6.548 7.286 -15.667 1.00 95.69 158 ILE A N 1
ATOM 1259 C CA . ILE A 1 158 ? -7.574 6.306 -15.320 1.00 95.69 158 ILE A CA 1
ATOM 1260 C C . ILE A 1 158 ? -6.989 4.949 -14.916 1.00 95.69 158 ILE A C 1
ATOM 1262 O O . ILE A 1 158 ? -7.510 4.347 -13.982 1.00 95.69 158 ILE A O 1
ATOM 1266 N N . TYR A 1 159 ? -5.889 4.491 -15.524 1.00 95.81 159 TYR A N 1
ATOM 1267 C CA . TYR A 1 159 ? -5.259 3.223 -15.135 1.00 95.81 159 TYR A CA 1
ATOM 1268 C C . TYR A 1 159 ? -4.729 3.291 -13.705 1.00 95.81 159 TYR A C 1
ATOM 1270 O O . TYR A 1 159 ? -5.006 2.408 -12.896 1.00 95.81 159 TYR A O 1
ATOM 1278 N N . ALA A 1 160 ? -4.045 4.382 -13.358 1.00 96.25 160 ALA A N 1
ATOM 1279 C CA . ALA A 1 160 ? -3.550 4.595 -12.005 1.00 96.25 160 ALA A CA 1
ATOM 1280 C C . ALA A 1 160 ? -4.684 4.747 -10.986 1.00 96.25 160 ALA A C 1
ATOM 1282 O O . ALA A 1 160 ? -4.639 4.131 -9.921 1.00 96.25 160 ALA A O 1
ATOM 1283 N N . VAL A 1 161 ? -5.741 5.486 -11.334 1.00 97.00 161 VAL A N 1
ATOM 1284 C CA . VAL A 1 161 ? -6.939 5.607 -10.493 1.00 97.00 161 VAL A CA 1
ATOM 1285 C C . VAL A 1 161 ? -7.588 4.242 -10.258 1.00 97.00 161 VAL A C 1
ATOM 1287 O O . VAL A 1 161 ? -7.932 3.932 -9.121 1.00 97.00 161 VAL A O 1
ATOM 1290 N N . GLN A 1 162 ? -7.759 3.414 -11.293 1.00 97.88 162 GLN A N 1
ATOM 1291 C CA . GLN A 1 162 ? -8.397 2.102 -11.151 1.00 97.88 162 GLN A CA 1
ATOM 1292 C C . GLN A 1 162 ? -7.536 1.126 -10.347 1.00 97.88 162 GLN A C 1
ATOM 1294 O O . GLN A 1 162 ? -8.065 0.438 -9.479 1.00 97.88 162 GLN A O 1
ATOM 1299 N N . LEU A 1 163 ? -6.216 1.110 -10.555 1.00 98.25 163 LEU A N 1
ATOM 1300 C CA . LEU A 1 163 ? -5.299 0.267 -9.780 1.00 98.25 163 LEU A CA 1
ATOM 1301 C C . LEU A 1 163 ? -5.323 0.623 -8.286 1.00 98.25 163 LEU A C 1
ATOM 1303 O O . LEU A 1 163 ? -5.444 -0.264 -7.441 1.00 98.25 163 LEU A O 1
ATOM 1307 N N . LEU A 1 164 ? -5.288 1.916 -7.949 1.00 98.19 164 LEU A N 1
ATOM 1308 C CA . LEU A 1 164 ? -5.360 2.376 -6.558 1.00 98.19 164 LEU A CA 1
ATOM 1309 C C . LEU A 1 164 ? -6.752 2.166 -5.944 1.00 98.19 164 LEU A C 1
ATOM 1311 O O . LEU A 1 164 ? -6.855 1.776 -4.783 1.00 98.19 164 LEU A O 1
ATOM 1315 N N . ARG A 1 165 ? -7.834 2.328 -6.718 1.00 98.06 165 ARG A N 1
ATOM 1316 C CA . ARG A 1 165 ? -9.194 1.966 -6.276 1.00 98.06 165 ARG A CA 1
ATOM 1317 C C . ARG A 1 165 ? -9.331 0.473 -6.008 1.00 98.06 165 ARG A C 1
ATOM 1319 O O . ARG A 1 165 ? -9.984 0.102 -5.036 1.00 98.06 165 ARG A O 1
ATOM 1326 N N . GLN A 1 166 ? -8.713 -0.374 -6.826 1.00 98.38 166 GLN A N 1
ATOM 1327 C CA . GLN A 1 166 ? -8.730 -1.815 -6.608 1.00 98.38 166 GLN A CA 1
ATOM 1328 C C . GLN A 1 166 ? -7.944 -2.194 -5.351 1.00 98.38 166 GLN A C 1
ATOM 1330 O O . GLN A 1 166 ? -8.431 -2.994 -4.554 1.00 98.38 166 GLN A O 1
ATOM 1335 N N . ALA A 1 167 ? -6.792 -1.560 -5.109 1.00 98.50 167 ALA A N 1
ATOM 1336 C CA . ALA A 1 167 ? -6.059 -1.722 -3.856 1.00 98.50 167 ALA A CA 1
ATOM 1337 C C . ALA A 1 167 ? -6.887 -1.279 -2.638 1.00 98.50 167 ALA A C 1
ATOM 1339 O O . ALA A 1 167 ? -6.979 -2.006 -1.647 1.00 98.50 167 ALA A O 1
ATOM 1340 N N . ALA A 1 168 ? -7.573 -0.139 -2.741 1.00 98.38 168 ALA A N 1
ATOM 1341 C CA . ALA A 1 168 ? -8.474 0.335 -1.699 1.00 98.38 168 ALA A CA 1
ATOM 1342 C C . ALA A 1 168 ? -9.637 -0.631 -1.452 1.00 98.38 168 ALA A C 1
ATOM 1344 O O . ALA A 1 168 ? -9.992 -0.890 -0.308 1.00 98.38 168 ALA A O 1
ATOM 1345 N N . ARG A 1 169 ? -10.204 -1.220 -2.509 1.00 98.00 169 ARG A N 1
ATOM 1346 C CA . ARG A 1 169 ? -11.280 -2.208 -2.402 1.00 98.00 169 ARG A CA 1
ATOM 1347 C C . ARG A 1 169 ? -10.831 -3.478 -1.686 1.00 98.00 169 ARG A C 1
ATOM 1349 O O . ARG A 1 169 ? -11.568 -3.980 -0.842 1.00 98.00 169 ARG A O 1
ATOM 1356 N N . VAL A 1 170 ? -9.621 -3.963 -1.966 1.00 98.50 170 VAL A N 1
ATOM 1357 C CA . VAL A 1 170 ? -9.019 -5.088 -1.231 1.00 98.50 170 VAL A CA 1
ATOM 1358 C C . VAL A 1 170 ? -8.856 -4.742 0.256 1.00 98.50 170 VAL A C 1
ATOM 1360 O O . VAL A 1 170 ? -9.181 -5.569 1.114 1.00 98.50 170 VAL A O 1
ATOM 1363 N N . ALA A 1 171 ? -8.414 -3.519 0.569 1.00 98.38 171 ALA A N 1
ATOM 1364 C CA . ALA A 1 171 ? -8.273 -3.033 1.941 1.00 98.38 171 ALA A CA 1
ATOM 1365 C C . ALA A 1 171 ? -9.630 -2.952 2.669 1.00 98.38 171 ALA A C 1
ATOM 1367 O O . ALA A 1 171 ? -9.786 -3.586 3.714 1.00 98.38 171 ALA A O 1
ATOM 1368 N N . VAL A 1 172 ? -10.631 -2.288 2.074 1.00 98.44 172 VAL A N 1
ATOM 1369 C CA . VAL A 1 172 ? -12.012 -2.172 2.595 1.00 98.44 172 VAL A CA 1
ATOM 1370 C C . VAL A 1 172 ? -12.650 -3.540 2.813 1.00 98.44 172 VAL A C 1
ATOM 1372 O O . VAL A 1 172 ? -13.290 -3.785 3.832 1.00 98.44 172 VAL A O 1
ATOM 1375 N N . ASN A 1 173 ? -12.410 -4.494 1.916 1.00 98.56 173 ASN A N 1
ATOM 1376 C CA . ASN A 1 173 ? -12.906 -5.858 2.067 1.00 98.56 173 ASN A CA 1
ATOM 1377 C C . ASN A 1 173 ? -12.388 -6.550 3.345 1.00 98.56 173 ASN A C 1
ATOM 1379 O O . ASN A 1 173 ? -13.017 -7.491 3.825 1.00 98.56 173 ASN A O 1
ATOM 1383 N N . ARG A 1 174 ? -11.287 -6.082 3.952 1.00 98.50 174 ARG A N 1
ATOM 1384 C CA . ARG A 1 174 ? -10.844 -6.567 5.267 1.00 98.50 174 ARG A CA 1
ATOM 1385 C C . ARG A 1 174 ? -11.625 -5.958 6.442 1.00 98.50 174 ARG A C 1
ATOM 1387 O O . ARG A 1 174 ? -11.753 -6.627 7.470 1.00 98.50 174 ARG A O 1
ATOM 1394 N N . GLN A 1 175 ? -12.166 -4.744 6.291 1.00 98.31 175 GLN A N 1
ATOM 1395 C CA . GLN A 1 175 ? -13.137 -4.157 7.227 1.00 98.31 175 GLN A CA 1
ATOM 1396 C C . GLN A 1 175 ? -14.460 -4.925 7.147 1.00 98.31 175 GLN A C 1
ATOM 1398 O O . GLN A 1 175 ? -14.952 -5.392 8.169 1.00 98.31 175 GLN A O 1
ATOM 1403 N N . VAL A 1 176 ? -14.964 -5.170 5.929 1.00 98.62 176 VAL A N 1
ATOM 1404 C CA . VAL A 1 176 ? -16.160 -6.003 5.678 1.00 98.62 176 VAL A CA 1
ATOM 1405 C C . VAL A 1 176 ? -16.011 -7.393 6.295 1.00 98.62 176 VAL A C 1
ATOM 1407 O O . VAL A 1 176 ? -16.921 -7.899 6.958 1.00 98.62 176 VAL A O 1
ATOM 1410 N N . ALA A 1 177 ? -14.823 -7.986 6.158 1.00 98.44 177 ALA A N 1
ATOM 1411 C CA . ALA A 1 177 ? -14.520 -9.275 6.760 1.00 98.44 177 ALA A CA 1
ATOM 1412 C C . ALA A 1 177 ? -14.453 -9.257 8.300 1.00 98.44 177 ALA A C 1
ATOM 1414 O O . ALA A 1 177 ? -14.442 -10.325 8.911 1.00 98.44 177 ALA A O 1
ATOM 1415 N N . GLY A 1 178 ? -14.420 -8.078 8.930 1.00 98.31 178 GLY A N 1
ATOM 1416 C CA . GLY A 1 178 ? -14.365 -7.885 10.381 1.00 98.31 178 GLY A CA 1
ATOM 1417 C C . GLY A 1 178 ? -12.976 -8.059 11.000 1.00 98.31 178 GLY A C 1
ATOM 1418 O O . GLY A 1 178 ? -12.862 -8.138 12.220 1.00 98.31 178 GLY A O 1
ATOM 1419 N N . VAL A 1 179 ? -11.912 -8.142 10.192 1.00 98.38 179 VAL A N 1
ATOM 1420 C CA . VAL A 1 179 ? -10.558 -8.475 10.680 1.00 98.38 179 VAL A CA 1
ATOM 1421 C C . VAL A 1 179 ? -9.633 -7.269 10.832 1.00 98.38 179 VAL A C 1
ATOM 1423 O O . VAL A 1 179 ? -8.569 -7.407 11.436 1.00 98.38 179 VAL A O 1
ATOM 1426 N N . HIS A 1 180 ? -9.997 -6.107 10.293 1.00 98.62 180 HIS A N 1
ATOM 1427 C CA . HIS A 1 180 ? -9.176 -4.896 10.326 1.00 98.62 180 HIS A CA 1
ATOM 1428 C C . HIS A 1 180 ? -10.022 -3.649 10.578 1.00 98.62 180 HIS A C 1
ATOM 1430 O O . HIS A 1 180 ? -11.108 -3.513 10.019 1.00 98.62 180 HIS A O 1
ATOM 1436 N N . PHE A 1 181 ? -9.474 -2.711 11.345 1.00 98.75 181 PHE A N 1
ATOM 1437 C CA . PHE A 1 181 ? -10.013 -1.364 11.500 1.00 98.75 181 PHE A CA 1
ATOM 1438 C C . PHE A 1 181 ? -9.708 -0.493 10.267 1.00 98.75 181 PHE A C 1
ATOM 1440 O O . PHE A 1 181 ? -8.725 -0.766 9.567 1.00 98.75 181 PHE A O 1
ATOM 1447 N N . PRO A 1 182 ? -10.465 0.591 10.017 1.00 98.31 182 PRO A N 1
ATOM 1448 C CA . PRO A 1 182 ? -10.115 1.565 8.985 1.00 98.31 182 PRO A CA 1
ATOM 1449 C C . PRO A 1 182 ? -8.698 2.134 9.159 1.00 98.31 182 PRO A C 1
ATOM 1451 O O . PRO A 1 182 ? -7.952 2.197 8.182 1.00 98.31 182 PRO A O 1
ATOM 1454 N N . VAL A 1 183 ? -8.255 2.420 10.396 1.00 98.25 183 VAL A N 1
ATOM 1455 C CA . VAL A 1 183 ? -6.878 2.887 10.664 1.00 98.25 183 VAL A CA 1
ATOM 1456 C C . VAL A 1 183 ? -5.810 1.865 10.256 1.00 98.25 183 VAL A C 1
ATOM 1458 O O . VAL A 1 183 ? -4.710 2.253 9.862 1.00 98.25 183 VAL A O 1
ATOM 1461 N N . ASP A 1 184 ? -6.120 0.563 10.289 1.00 98.75 184 ASP A N 1
ATOM 1462 C CA . ASP A 1 184 ? -5.192 -0.474 9.833 1.00 98.75 184 ASP A CA 1
ATOM 1463 C C . ASP A 1 184 ? -5.017 -0.426 8.315 1.00 98.75 184 ASP A C 1
ATOM 1465 O O . ASP A 1 184 ? -3.890 -0.526 7.820 1.00 98.75 184 ASP A O 1
ATOM 1469 N N . SER A 1 185 ? -6.124 -0.279 7.577 1.00 98.38 185 SER A N 1
ATOM 1470 C CA . SER A 1 185 ? -6.118 -0.100 6.119 1.00 98.38 185 SER A CA 1
ATOM 1471 C C . SER A 1 185 ? -5.383 1.166 5.724 1.00 98.38 185 SER A C 1
ATOM 1473 O O . SER A 1 185 ? -4.571 1.119 4.803 1.00 98.38 185 SER A O 1
ATOM 1475 N N . ALA A 1 186 ? -5.595 2.243 6.477 1.00 97.38 186 ALA A N 1
ATOM 1476 C CA . ALA A 1 186 ? -4.875 3.493 6.345 1.00 97.38 186 ALA A CA 1
ATOM 1477 C C . ALA A 1 186 ? -3.363 3.265 6.550 1.00 97.38 186 ALA A C 1
ATOM 1479 O O . ALA A 1 186 ? -2.580 3.384 5.615 1.00 97.38 186 ALA A O 1
ATOM 1480 N N . ALA A 1 187 ? -2.917 2.795 7.712 1.00 98.06 187 ALA A N 1
ATOM 1481 C CA . ALA A 1 187 ? -1.495 2.530 7.954 1.00 98.06 187 ALA A CA 1
ATOM 1482 C C . ALA A 1 187 ? -0.849 1.622 6.884 1.00 98.06 187 ALA A C 1
ATOM 1484 O O . ALA A 1 187 ? 0.289 1.860 6.474 1.00 98.06 187 ALA A O 1
ATOM 1485 N N . GLY A 1 188 ? -1.587 0.612 6.407 1.00 98.44 188 GLY A N 1
ATOM 1486 C CA . GLY A 1 188 ? -1.152 -0.261 5.318 1.00 98.44 188 GLY A CA 1
ATOM 1487 C C . GLY A 1 188 ? -1.061 0.445 3.968 1.00 98.44 188 GLY A C 1
ATOM 1488 O O . GLY A 1 188 ? -0.073 0.267 3.268 1.00 98.44 188 GLY A O 1
ATOM 1489 N N . ALA A 1 189 ? -2.013 1.309 3.620 1.00 98.25 189 ALA A N 1
ATOM 1490 C CA . ALA A 1 189 ? -1.969 2.070 2.377 1.00 98.25 189 ALA A CA 1
ATOM 1491 C C . ALA A 1 189 ? -0.758 3.009 2.353 1.00 98.25 189 ALA A C 1
ATOM 1493 O O . ALA A 1 189 ? -0.016 3.010 1.377 1.00 98.25 189 ALA A O 1
ATOM 1494 N N . LEU A 1 190 ? -0.486 3.736 3.446 1.00 97.50 190 LEU A N 1
ATOM 1495 C CA . LEU A 1 190 ? 0.707 4.586 3.535 1.00 97.50 190 LEU A CA 1
ATOM 1496 C C . LEU A 1 190 ? 1.988 3.762 3.386 1.00 97.50 190 LEU A C 1
ATOM 1498 O O . LEU A 1 190 ? 2.864 4.132 2.605 1.00 97.50 190 LEU A O 1
ATOM 1502 N N . LEU A 1 191 ? 2.084 2.633 4.096 1.00 98.56 191 LEU A N 1
ATOM 1503 C CA . LEU A 1 191 ? 3.235 1.742 3.985 1.00 98.56 191 LEU A CA 1
ATOM 1504 C C . LEU A 1 191 ? 3.398 1.211 2.555 1.00 98.56 191 LEU A C 1
ATOM 1506 O O . LEU A 1 191 ? 4.500 1.254 2.017 1.00 98.56 191 LEU A O 1
ATOM 1510 N N . GLY A 1 192 ? 2.315 0.751 1.931 1.00 98.56 192 GLY A N 1
ATOM 1511 C CA . GLY A 1 192 ? 2.309 0.217 0.573 1.00 98.56 192 GLY A CA 1
ATOM 1512 C C . GLY A 1 192 ? 2.708 1.260 -0.466 1.00 98.56 192 GLY A C 1
ATOM 1513 O O . GLY A 1 192 ? 3.567 0.988 -1.300 1.00 98.56 192 GLY A O 1
ATOM 1514 N N . LEU A 1 193 ? 2.168 2.479 -0.374 1.00 98.31 193 LEU A N 1
ATOM 1515 C CA . LEU A 1 193 ? 2.540 3.598 -1.243 1.00 98.31 193 LEU A CA 1
ATOM 1516 C C . LEU A 1 193 ? 4.042 3.910 -1.138 1.00 98.31 193 LEU A C 1
ATOM 1518 O O . LEU A 1 193 ? 4.723 4.025 -2.159 1.00 98.31 193 LEU A O 1
ATOM 1522 N N . THR A 1 194 ? 4.575 3.980 0.086 1.00 98.25 194 THR A N 1
ATOM 1523 C CA . THR A 1 194 ? 5.999 4.266 0.314 1.00 98.25 194 THR A CA 1
ATOM 1524 C C . THR A 1 194 ? 6.899 3.124 -0.142 1.00 98.25 194 THR A C 1
ATOM 1526 O O . THR A 1 194 ? 7.920 3.374 -0.783 1.00 98.25 194 THR A O 1
ATOM 1529 N N . LEU A 1 195 ? 6.535 1.870 0.144 1.00 98.56 195 LEU A N 1
ATOM 1530 C CA . LEU A 1 195 ? 7.310 0.703 -0.277 1.00 98.56 195 LEU A CA 1
ATOM 1531 C C . LEU A 1 195 ? 7.282 0.515 -1.791 1.00 98.56 195 LEU A C 1
ATOM 1533 O O . LEU A 1 195 ? 8.335 0.286 -2.371 1.00 98.56 195 LEU A O 1
ATOM 1537 N N . GLY A 1 196 ? 6.125 0.657 -2.440 1.00 98.25 196 GLY A N 1
ATOM 1538 C CA . GLY A 1 196 ? 6.012 0.558 -3.895 1.00 98.25 196 GLY A CA 1
ATOM 1539 C C . GLY A 1 196 ? 6.892 1.588 -4.601 1.00 98.25 196 GLY A C 1
ATOM 1540 O O . GLY A 1 196 ? 7.672 1.239 -5.485 1.00 98.25 196 GLY A O 1
ATOM 1541 N N . GLU A 1 197 ? 6.852 2.843 -4.148 1.00 97.56 197 GLU A N 1
ATOM 1542 C CA . GLU A 1 197 ? 7.710 3.902 -4.683 1.00 97.56 197 GLU A CA 1
ATOM 1543 C C . GLU A 1 197 ? 9.198 3.633 -4.417 1.00 97.56 197 GLU A C 1
ATOM 1545 O O . GLU A 1 197 ? 10.039 3.805 -5.302 1.00 97.56 197 GLU A O 1
ATOM 1550 N N . TYR A 1 198 ? 9.535 3.192 -3.204 1.00 97.56 198 TYR A N 1
ATOM 1551 C CA . TYR A 1 198 ? 10.898 2.818 -2.840 1.00 97.56 198 TYR A CA 1
ATOM 1552 C C . TYR A 1 198 ? 11.420 1.659 -3.698 1.00 97.56 198 TYR A C 1
ATOM 1554 O O . TYR A 1 198 ? 12.549 1.722 -4.183 1.00 97.56 198 TYR A O 1
ATOM 1562 N N . PHE A 1 199 ? 10.607 0.629 -3.937 1.00 97.19 199 PHE A N 1
ATOM 1563 C CA . PHE A 1 199 ? 10.975 -0.505 -4.777 1.00 97.19 199 PHE A CA 1
ATOM 1564 C C . PHE A 1 199 ? 11.175 -0.084 -6.227 1.00 97.19 199 PHE A C 1
ATOM 1566 O O . PHE A 1 199 ? 12.226 -0.396 -6.772 1.00 97.19 199 PHE A O 1
ATOM 1573 N N . CYS A 1 200 ? 10.275 0.707 -6.821 1.00 96.38 200 CYS A N 1
ATOM 1574 C CA . CYS A 1 200 ? 10.480 1.253 -8.170 1.00 96.38 200 CYS A CA 1
ATOM 1575 C C . CYS A 1 200 ? 11.810 1.988 -8.297 1.00 96.38 200 CYS A C 1
ATOM 1577 O O . CYS A 1 200 ? 12.549 1.767 -9.244 1.00 96.38 200 CYS A O 1
ATOM 1579 N N . ARG A 1 201 ? 12.160 2.809 -7.305 1.00 94.88 201 ARG A N 1
ATOM 1580 C CA . ARG A 1 201 ? 13.435 3.535 -7.287 1.00 94.88 201 ARG A CA 1
ATOM 1581 C C . ARG A 1 201 ? 14.642 2.608 -7.182 1.00 94.88 201 ARG A C 1
ATOM 1583 O O . ARG A 1 201 ? 15.670 2.893 -7.787 1.00 94.88 201 ARG A O 1
ATOM 1590 N N . ARG A 1 202 ? 14.523 1.510 -6.426 1.00 94.31 202 ARG A N 1
ATOM 1591 C CA . ARG A 1 202 ? 15.554 0.462 -6.323 1.00 94.31 202 ARG A CA 1
ATOM 1592 C C . ARG A 1 202 ? 15.685 -0.351 -7.605 1.00 94.31 202 ARG A C 1
ATOM 1594 O O . ARG A 1 202 ? 16.801 -0.733 -7.940 1.00 94.31 202 ARG A O 1
ATOM 1601 N N . PHE A 1 203 ? 14.569 -0.607 -8.274 1.00 92.75 203 PHE A N 1
ATOM 1602 C CA . PHE A 1 203 ? 14.500 -1.314 -9.542 1.00 92.75 203 PHE A CA 1
ATOM 1603 C C . PHE A 1 203 ? 15.069 -0.459 -10.676 1.00 92.75 203 PHE A C 1
ATOM 1605 O O . PHE A 1 203 ? 15.914 -0.942 -11.397 1.00 92.75 203 PHE A O 1
ATOM 1612 N N . SER A 1 204 ? 14.727 0.827 -10.768 1.00 86.75 204 SER A N 1
ATOM 1613 C CA . SER A 1 204 ? 15.137 1.702 -11.876 1.00 86.75 204 SER A CA 1
ATOM 1614 C C . SER A 1 204 ? 16.444 2.484 -11.642 1.00 86.75 204 SER A C 1
ATOM 1616 O O . SER A 1 204 ? 16.677 3.499 -12.299 1.00 86.75 204 SER A O 1
ATOM 1618 N N . GLY A 1 205 ? 17.226 2.150 -10.609 1.00 85.44 205 GLY A N 1
ATOM 1619 C CA . GLY A 1 205 ? 18.481 2.849 -10.288 1.00 85.44 205 GLY A CA 1
ATOM 1620 C C . GLY A 1 205 ? 18.347 4.345 -9.940 1.00 85.44 205 GLY A C 1
ATOM 1621 O O . GLY A 1 205 ? 19.269 5.126 -10.176 1.00 85.44 205 GLY A O 1
ATOM 1622 N N . ALA A 1 206 ? 17.211 4.787 -9.390 1.00 90.56 206 ALA A N 1
ATOM 1623 C CA . ALA A 1 206 ? 16.989 6.201 -9.085 1.00 90.56 206 ALA A CA 1
ATOM 1624 C C . ALA A 1 206 ? 17.923 6.717 -7.972 1.00 90.56 206 ALA A C 1
ATOM 1626 O O . ALA A 1 206 ? 18.177 6.047 -6.978 1.00 90.56 206 ALA A O 1
ATOM 1627 N N . ALA A 1 207 ? 18.359 7.977 -8.064 1.00 91.62 207 ALA A N 1
ATOM 1628 C CA . ALA A 1 207 ? 19.352 8.525 -7.129 1.00 91.62 207 ALA A CA 1
ATOM 1629 C C . ALA A 1 207 ? 18.857 8.706 -5.677 1.00 91.62 207 ALA A C 1
ATOM 1631 O O . ALA A 1 207 ? 19.658 8.796 -4.747 1.00 91.62 207 ALA A O 1
ATOM 1632 N N . ASN A 1 208 ? 17.545 8.848 -5.467 1.00 95.38 208 ASN A N 1
ATOM 1633 C CA . ASN A 1 208 ? 16.975 9.191 -4.163 1.00 95.38 208 ASN A CA 1
ATOM 1634 C C . ASN A 1 208 ? 15.663 8.455 -3.918 1.00 95.38 208 ASN A C 1
ATOM 1636 O O . ASN A 1 208 ? 14.971 8.124 -4.880 1.00 95.38 208 ASN A O 1
ATOM 1640 N N . PHE A 1 209 ? 15.274 8.336 -2.650 1.00 95.88 209 PHE A N 1
ATOM 1641 C CA . PHE A 1 209 ? 13.944 7.925 -2.205 1.00 95.88 209 PHE A CA 1
ATOM 1642 C C . PHE A 1 209 ? 13.338 8.930 -1.223 1.00 95.88 209 PHE A C 1
ATOM 1644 O O . PHE A 1 209 ? 14.023 9.829 -0.728 1.00 95.88 209 PHE A O 1
ATOM 1651 N N . TYR A 1 210 ? 12.043 8.768 -0.963 1.00 95.75 210 TYR A N 1
ATOM 1652 C CA . TYR A 1 210 ? 11.277 9.589 -0.033 1.00 95.75 210 TYR A CA 1
ATOM 1653 C C . TYR A 1 210 ? 10.845 8.735 1.147 1.00 95.75 210 TYR A C 1
ATOM 1655 O O . TYR A 1 210 ? 10.319 7.638 0.960 1.00 95.75 210 TYR A O 1
ATOM 1663 N N . ALA A 1 211 ? 11.079 9.238 2.350 1.00 97.00 211 ALA A N 1
ATOM 1664 C CA . ALA A 1 211 ? 10.677 8.578 3.576 1.00 97.00 211 ALA A CA 1
ATOM 1665 C C . ALA A 1 211 ? 9.398 9.202 4.121 1.00 97.00 211 ALA A C 1
ATOM 1667 O O . ALA A 1 211 ? 9.205 10.415 4.034 1.00 97.00 211 ALA A O 1
ATOM 1668 N N . TRP A 1 212 ? 8.560 8.376 4.737 1.00 97.00 212 TRP A N 1
ATOM 1669 C CA . TRP A 1 212 ? 7.252 8.790 5.234 1.00 97.00 212 TRP A CA 1
ATOM 1670 C C . TRP A 1 212 ? 7.005 8.311 6.653 1.00 97.00 212 TRP A C 1
ATOM 1672 O O . TRP A 1 212 ? 7.648 7.397 7.167 1.00 97.00 212 TRP A O 1
ATOM 1682 N N . SER A 1 213 ? 6.049 8.943 7.309 1.00 96.44 213 SER A N 1
ATOM 1683 C CA . SER A 1 213 ? 5.593 8.549 8.625 1.00 96.44 213 SER A CA 1
ATOM 1684 C C . SER A 1 213 ? 4.084 8.465 8.693 1.00 96.44 213 SER A C 1
ATOM 1686 O O . SER A 1 213 ? 3.392 9.207 8.004 1.00 96.44 213 SER A O 1
ATOM 1688 N N . PHE A 1 214 ? 3.611 7.559 9.542 1.00 96.94 214 PHE A N 1
ATOM 1689 C CA . PHE A 1 214 ? 2.221 7.412 9.929 1.00 96.94 214 PHE A CA 1
ATOM 1690 C C . PHE A 1 214 ? 2.099 7.525 11.451 1.00 96.94 214 PHE A C 1
ATOM 1692 O O . PHE A 1 214 ? 2.663 6.705 12.183 1.00 96.94 214 PHE A O 1
ATOM 1699 N N . ASN A 1 215 ? 1.369 8.524 11.939 1.00 96.81 215 ASN A N 1
ATOM 1700 C CA . ASN A 1 215 ? 1.014 8.683 13.338 1.00 96.81 215 ASN A CA 1
ATOM 1701 C C . ASN A 1 215 ? -0.419 8.200 13.594 1.00 96.81 215 ASN A C 1
ATOM 1703 O O . ASN A 1 215 ? -1.372 8.958 13.422 1.00 96.81 215 ASN A O 1
ATOM 1707 N N . GLY A 1 216 ? -0.566 6.953 14.047 1.00 96.81 216 GLY A N 1
ATOM 1708 C CA . GLY A 1 216 ? -1.873 6.380 14.361 1.00 96.81 216 GLY A CA 1
ATOM 1709 C C . GLY A 1 216 ? -2.616 7.083 15.500 1.00 96.81 216 GLY A C 1
ATOM 1710 O O . GLY A 1 216 ? -3.834 6.978 15.563 1.00 96.81 216 GLY A O 1
ATOM 1711 N N . GLU A 1 217 ? -1.926 7.811 16.382 1.00 96.81 217 GLU A N 1
ATOM 1712 C CA . GLU A 1 217 ? -2.565 8.583 17.462 1.00 96.81 217 GLU A CA 1
ATOM 1713 C C . GLU A 1 217 ? -3.333 9.799 16.930 1.00 96.81 217 GLU A C 1
ATOM 1715 O O . GLU A 1 217 ? -4.290 10.244 17.554 1.00 96.81 217 GLU A O 1
ATOM 1720 N N . ALA A 1 218 ? -2.919 10.320 15.771 1.00 95.00 218 ALA A N 1
ATOM 1721 C CA . ALA A 1 218 ? -3.547 11.455 15.102 1.00 95.00 218 ALA A CA 1
ATOM 1722 C C . ALA A 1 218 ? -4.656 11.036 14.121 1.00 95.00 218 ALA A C 1
ATOM 1724 O O . ALA A 1 218 ? -5.237 11.890 13.452 1.00 95.00 218 ALA A O 1
ATOM 1725 N N . TYR A 1 219 ? -4.930 9.734 13.986 1.00 94.50 219 TYR A N 1
ATOM 1726 C CA . TYR A 1 219 ? -6.010 9.252 13.131 1.00 94.50 219 TYR A CA 1
ATOM 1727 C C . TYR A 1 219 ? -7.364 9.478 13.829 1.00 94.50 219 TYR A C 1
ATOM 1729 O O . TYR A 1 219 ? -7.513 9.036 14.972 1.00 94.50 219 TYR A O 1
ATOM 1737 N N . PRO A 1 220 ? -8.354 10.139 13.198 1.00 93.12 220 PRO A N 1
ATOM 1738 C CA . PRO A 1 220 ? -9.644 10.378 13.842 1.00 93.12 220 PRO A CA 1
ATOM 1739 C C . PRO A 1 220 ? -10.364 9.060 14.147 1.00 93.12 220 PRO A C 1
ATOM 1741 O O . PRO A 1 220 ? -10.453 8.178 13.294 1.00 93.12 220 PRO A O 1
ATOM 1744 N N . GLY A 1 221 ? -10.873 8.917 15.371 1.00 92.94 221 GLY A N 1
ATOM 1745 C CA . GLY A 1 221 ? -11.502 7.673 15.827 1.00 92.94 221 GLY A CA 1
ATOM 1746 C C . GLY A 1 221 ? -12.802 7.322 15.098 1.00 92.94 221 GLY A C 1
ATOM 1747 O O . GLY A 1 221 ? -13.209 6.172 15.129 1.00 92.94 221 GLY A O 1
ATOM 1748 N N . ASP A 1 222 ? -13.435 8.281 14.435 1.00 93.81 222 ASP A N 1
ATOM 1749 C CA . ASP A 1 222 ? -14.672 8.148 13.660 1.00 93.81 222 ASP A CA 1
ATOM 1750 C C . ASP A 1 222 ? -14.441 8.233 12.140 1.00 93.81 222 ASP A C 1
ATOM 1752 O O . ASP A 1 222 ? -15.388 8.117 11.363 1.00 93.81 222 ASP A O 1
ATOM 1756 N N . ALA A 1 223 ? -13.192 8.414 11.698 1.00 93.56 223 ALA A N 1
ATOM 1757 C CA . ALA A 1 223 ? -12.865 8.451 10.280 1.00 93.56 223 ALA A CA 1
ATOM 1758 C C . ALA A 1 223 ? -12.806 7.043 9.684 1.00 93.56 223 ALA A C 1
ATOM 1760 O O . ALA A 1 223 ? -12.200 6.118 10.244 1.00 93.56 223 ALA A O 1
ATOM 1761 N N . ASP A 1 224 ? -13.397 6.922 8.499 1.00 95.19 224 ASP A N 1
ATOM 1762 C CA . ASP A 1 224 ? -13.265 5.753 7.645 1.00 95.19 224 ASP A CA 1
ATOM 1763 C C . ASP A 1 224 ? -12.027 5.860 6.735 1.00 95.19 224 ASP A C 1
ATOM 1765 O O . ASP A 1 224 ? -11.392 6.911 6.606 1.00 95.19 224 ASP A O 1
ATOM 1769 N N . PHE A 1 225 ? -11.662 4.750 6.103 1.00 95.25 225 PHE A N 1
ATOM 1770 C CA . PHE A 1 225 ? -10.498 4.664 5.239 1.00 95.25 225 PHE A CA 1
ATOM 1771 C C . PHE A 1 225 ? -10.750 5.335 3.881 1.00 95.25 225 PHE A C 1
ATOM 1773 O O . PHE A 1 225 ? -11.541 4.861 3.068 1.00 95.25 225 PHE A O 1
ATOM 1780 N N . ASP A 1 226 ? -9.983 6.390 3.602 1.00 93.25 226 ASP A N 1
ATOM 1781 C CA . ASP A 1 226 ? -9.905 7.044 2.297 1.00 93.25 226 ASP A CA 1
ATOM 1782 C C . ASP A 1 226 ? -8.437 7.271 1.912 1.00 93.25 226 ASP A C 1
ATOM 1784 O O . ASP A 1 226 ? -7.683 7.945 2.612 1.00 93.25 226 ASP A O 1
ATOM 1788 N N . TRP A 1 227 ? -8.019 6.695 0.784 1.00 92.50 227 TRP A N 1
ATOM 1789 C CA . TRP A 1 227 ? -6.652 6.821 0.274 1.00 92.50 227 TRP A CA 1
ATOM 1790 C C . TRP A 1 227 ? -6.441 8.077 -0.579 1.00 92.50 227 TRP A C 1
ATOM 1792 O O . TRP A 1 227 ? -5.297 8.449 -0.845 1.00 92.50 227 TRP A O 1
ATOM 1802 N N . THR A 1 228 ? -7.513 8.717 -1.060 1.00 91.25 228 THR A N 1
ATOM 1803 C CA . THR A 1 228 ? -7.428 9.749 -2.108 1.00 91.25 228 THR A CA 1
ATOM 1804 C C . THR A 1 228 ? -6.707 11.014 -1.652 1.00 91.25 228 THR A C 1
ATOM 1806 O O . THR A 1 228 ? -6.158 11.737 -2.480 1.00 91.25 228 THR A O 1
ATOM 1809 N N . GLY A 1 229 ? -6.645 11.261 -0.342 1.00 87.69 229 GLY A N 1
ATOM 1810 C CA . GLY A 1 229 ? -5.871 12.357 0.239 1.00 87.69 229 GLY A CA 1
ATOM 1811 C C . GLY A 1 229 ? -4.365 12.100 0.325 1.00 87.69 229 GLY A C 1
ATOM 1812 O O . GLY A 1 229 ? -3.642 12.989 0.764 1.00 87.69 229 GLY A O 1
ATOM 1813 N N . TRP A 1 230 ? -3.881 10.898 -0.010 1.00 88.38 230 TRP A N 1
ATOM 1814 C CA . TRP A 1 230 ? -2.515 10.452 0.314 1.00 88.38 230 TRP A CA 1
ATOM 1815 C C . TRP A 1 230 ? -1.641 10.167 -0.903 1.00 88.38 230 TRP A C 1
ATOM 1817 O O . TRP A 1 230 ? -0.448 9.891 -0.753 1.00 88.38 230 TRP A O 1
ATOM 1827 N N . TYR A 1 231 ? -2.219 10.209 -2.102 1.00 92.62 231 TYR A N 1
ATOM 1828 C CA . TYR A 1 231 ? -1.491 10.045 -3.351 1.00 92.62 231 TYR A CA 1
ATOM 1829 C C . TYR A 1 231 ? -2.115 10.882 -4.466 1.00 92.62 231 TYR A C 1
ATOM 1831 O O . TYR A 1 231 ? -3.269 10.678 -4.845 1.00 92.62 231 TYR A O 1
ATOM 1839 N N . ASP A 1 232 ? -1.325 11.787 -5.037 1.00 92.69 232 ASP A N 1
ATOM 1840 C CA . ASP A 1 232 ? -1.691 12.531 -6.235 1.00 92.69 232 ASP A CA 1
ATOM 1841 C C . ASP A 1 232 ? -1.281 11.717 -7.467 1.00 92.69 232 ASP A C 1
ATOM 1843 O O . ASP A 1 232 ? -0.096 11.519 -7.743 1.00 92.69 232 ASP A O 1
ATOM 1847 N N . VAL A 1 233 ? -2.279 11.245 -8.218 1.00 92.75 233 VAL A N 1
ATOM 1848 C CA . VAL A 1 233 ? -2.079 10.440 -9.432 1.00 92.75 233 VAL A CA 1
ATOM 1849 C C . VAL A 1 233 ? -1.368 11.220 -10.538 1.00 92.75 233 VAL A C 1
ATOM 1851 O O . VAL A 1 233 ? -0.549 10.644 -11.252 1.00 92.75 233 VAL A O 1
ATOM 1854 N N . ARG A 1 234 ? -1.642 12.521 -10.674 1.00 90.12 234 ARG A N 1
ATOM 1855 C CA . ARG A 1 234 ? -1.055 13.362 -11.726 1.00 90.12 234 ARG A CA 1
ATOM 1856 C C . ARG A 1 234 ? 0.399 13.673 -11.426 1.00 90.12 234 ARG A C 1
ATOM 1858 O O . ARG A 1 234 ? 1.249 13.564 -12.303 1.00 90.12 234 ARG A O 1
ATOM 1865 N N . GLN A 1 235 ? 0.688 14.029 -10.178 1.00 90.75 235 GLN A N 1
ATOM 1866 C CA . GLN A 1 235 ? 2.057 14.278 -9.719 1.00 90.75 235 GLN A CA 1
ATOM 1867 C C . GLN A 1 235 ? 2.832 12.980 -9.468 1.00 90.75 235 GLN A C 1
ATOM 1869 O O . GLN A 1 235 ? 4.049 13.014 -9.285 1.00 90.75 235 GLN A O 1
ATOM 1874 N N . GLN A 1 236 ? 2.128 11.844 -9.450 1.00 90.56 236 GLN A N 1
ATOM 1875 C CA . GLN A 1 236 ? 2.638 10.524 -9.109 1.00 90.56 236 GLN A CA 1
ATOM 1876 C C . GLN A 1 236 ? 3.440 10.562 -7.804 1.00 90.56 236 GLN A C 1
ATOM 1878 O O . GLN A 1 236 ? 4.601 10.151 -7.754 1.00 90.56 236 GLN A O 1
ATOM 1883 N N . ARG A 1 237 ? 2.862 11.121 -6.740 1.00 91.00 237 ARG A N 1
ATOM 1884 C CA . ARG A 1 237 ? 3.564 11.292 -5.464 1.00 91.00 237 ARG A CA 1
ATOM 1885 C C . ARG A 1 237 ? 2.604 11.166 -4.297 1.00 91.00 237 ARG A C 1
ATOM 1887 O O . ARG A 1 237 ? 1.465 11.618 -4.369 1.00 91.00 237 ARG A O 1
ATOM 1894 N N . GLN A 1 238 ? 3.102 10.596 -3.203 1.00 91.81 238 GLN A N 1
ATOM 1895 C CA . GLN A 1 238 ? 2.433 10.726 -1.917 1.00 91.81 238 GLN A CA 1
ATOM 1896 C C . GLN A 1 238 ? 2.311 12.202 -1.523 1.00 91.81 238 GLN A C 1
ATOM 1898 O O . GLN A 1 238 ? 3.235 12.994 -1.732 1.00 91.81 238 GLN A O 1
ATOM 1903 N N . THR A 1 239 ? 1.168 12.566 -0.965 1.00 87.50 239 THR A N 1
ATOM 1904 C CA . THR A 1 239 ? 0.841 13.941 -0.584 1.00 87.50 239 THR A CA 1
ATOM 1905 C C . THR A 1 239 ? 1.111 14.173 0.898 1.00 87.50 239 THR A C 1
ATOM 1907 O O . THR A 1 239 ? 0.899 13.302 1.739 1.00 87.50 239 THR A O 1
ATOM 1910 N N . ALA A 1 240 ? 1.654 15.354 1.203 1.00 70.69 240 ALA A N 1
ATOM 1911 C CA . ALA A 1 240 ? 1.913 15.811 2.566 1.00 70.69 240 ALA A CA 1
ATOM 1912 C C . ALA A 1 240 ? 0.592 15.957 3.355 1.00 70.69 240 ALA A C 1
ATOM 1914 O O . ALA A 1 240 ? -0.465 16.055 2.729 1.00 70.69 240 ALA A O 1
ATOM 1915 N N . PRO A 1 241 ? 0.631 15.988 4.701 1.00 66.44 241 PRO A N 1
ATOM 1916 C CA . PRO A 1 241 ? -0.573 16.092 5.515 1.00 66.44 241 PRO A CA 1
ATOM 1917 C C . PRO A 1 241 ? -1.362 17.347 5.159 1.00 66.44 241 PRO A C 1
ATOM 1919 O O . PRO A 1 241 ? -0.863 18.466 5.272 1.00 66.44 241 PRO A O 1
ATOM 1922 N N . ASP A 1 242 ? -2.614 17.150 4.779 1.00 70.31 242 ASP A N 1
ATOM 1923 C CA . ASP A 1 242 ? -3.657 18.162 4.805 1.00 70.31 242 ASP A CA 1
ATOM 1924 C C . ASP A 1 242 ? -4.695 17.784 5.878 1.00 70.31 242 ASP A C 1
ATOM 1926 O O . ASP A 1 242 ? -4.515 16.835 6.648 1.00 70.31 242 ASP A O 1
ATOM 1930 N N . THR A 1 243 ? -5.811 18.509 5.940 1.00 61.62 243 THR A N 1
ATOM 1931 C CA . THR A 1 243 ? -6.918 18.171 6.850 1.00 61.62 243 THR A CA 1
ATOM 1932 C C . THR A 1 243 ? -7.517 16.784 6.594 1.00 61.62 243 THR A C 1
ATOM 1934 O O . THR A 1 243 ? -8.170 16.246 7.484 1.00 61.62 243 THR A O 1
ATOM 1937 N N . ARG A 1 244 ? -7.288 16.184 5.419 1.00 62.88 244 ARG A N 1
ATOM 1938 C CA . ARG A 1 244 ? -7.739 14.832 5.051 1.00 62.88 244 ARG A CA 1
ATOM 1939 C C . ARG A 1 244 ? -6.724 13.757 5.449 1.00 62.88 244 ARG A C 1
ATOM 1941 O O . ARG A 1 244 ? -7.053 12.575 5.446 1.00 62.88 244 ARG A O 1
ATOM 1948 N N . SER A 1 245 ? -5.498 14.142 5.807 1.00 70.19 245 SER A N 1
ATOM 1949 C CA . SER A 1 245 ? -4.406 13.228 6.145 1.00 70.19 245 SER A CA 1
ATOM 1950 C C . SER A 1 245 ? -3.572 13.673 7.358 1.00 70.19 245 SER A C 1
ATOM 1952 O O . SER A 1 245 ? -2.338 13.681 7.282 1.00 70.19 245 SER A O 1
ATOM 1954 N N . PRO A 1 246 ? -4.185 13.978 8.520 1.00 83.31 246 PRO A N 1
ATOM 1955 C CA . PRO A 1 246 ? -3.458 14.494 9.689 1.00 83.31 246 PRO A CA 1
ATOM 1956 C C . PRO A 1 246 ? -2.442 13.497 10.277 1.00 83.31 246 PRO A C 1
ATOM 1958 O O . PRO A 1 246 ? -1.587 13.862 11.080 1.00 83.31 246 PRO A O 1
ATOM 1961 N N . CYS A 1 247 ? -2.535 12.228 9.884 1.00 90.69 247 CYS A N 1
ATOM 1962 C CA . CYS A 1 247 ? -1.708 11.136 10.373 1.00 90.69 247 CYS A CA 1
ATOM 1963 C C . CYS A 1 247 ? -0.487 10.833 9.492 1.00 90.69 247 CYS A C 1
ATOM 1965 O O . CYS A 1 247 ? 0.334 10.028 9.914 1.00 90.69 247 CYS A O 1
ATOM 1967 N N . ALA A 1 248 ? -0.324 11.429 8.308 1.00 93.00 248 ALA A N 1
ATOM 1968 C CA . ALA A 1 248 ? 0.812 11.151 7.420 1.00 93.00 248 ALA A CA 1
ATOM 1969 C C . ALA A 1 248 ? 1.805 12.318 7.395 1.00 93.00 248 ALA A C 1
ATOM 1971 O O . ALA A 1 248 ? 1.382 13.461 7.429 1.00 93.00 248 ALA A O 1
ATOM 1972 N N . ALA A 1 249 ? 3.113 12.074 7.287 1.00 93.44 249 ALA A N 1
ATOM 1973 C CA . ALA A 1 249 ? 4.091 13.145 7.047 1.00 93.44 249 ALA A CA 1
ATOM 1974 C C . ALA A 1 249 ? 5.335 12.654 6.302 1.00 93.44 249 ALA A C 1
ATOM 1976 O O . ALA A 1 249 ? 5.870 11.594 6.634 1.00 93.44 249 ALA A O 1
ATOM 1977 N N . GLU A 1 250 ? 5.825 13.439 5.336 1.00 94.50 250 GLU A N 1
ATOM 1978 C CA . GLU A 1 250 ? 7.117 13.196 4.686 1.00 94.50 250 GLU A CA 1
ATOM 1979 C C . GLU A 1 250 ? 8.247 13.480 5.685 1.00 94.50 250 GLU A C 1
ATOM 1981 O O . GLU A 1 250 ? 8.330 14.562 6.265 1.00 94.50 250 GLU A O 1
ATOM 1986 N N . LEU A 1 251 ? 9.120 12.498 5.901 1.00 94.75 251 LEU A N 1
ATOM 1987 C CA . LEU A 1 251 ? 10.283 12.617 6.787 1.00 94.75 251 LEU A CA 1
ATOM 1988 C C . LEU A 1 251 ? 11.492 13.226 6.071 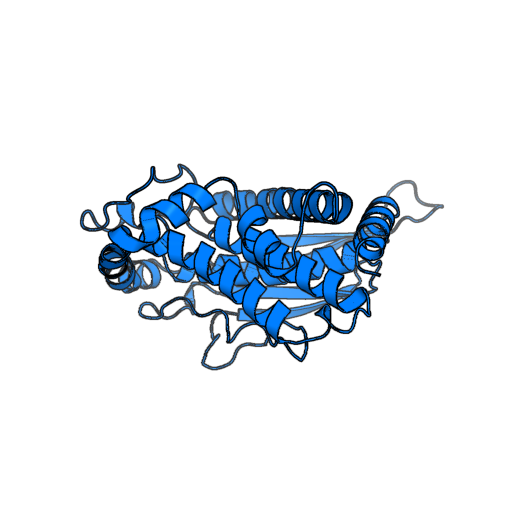1.00 94.75 251 LEU A C 1
ATOM 1990 O O . LEU A 1 251 ? 12.367 13.798 6.717 1.00 94.75 251 LEU A O 1
ATOM 1994 N N . GLY A 1 252 ? 11.549 13.087 4.747 1.00 94.69 252 GLY A N 1
ATOM 1995 C CA . GLY A 1 252 ? 12.574 13.700 3.917 1.00 94.69 252 GLY A CA 1
ATOM 1996 C C . GLY A 1 252 ? 12.921 12.891 2.674 1.00 94.69 252 GLY A C 1
ATOM 1997 O O . GLY A 1 252 ? 12.420 11.789 2.440 1.00 94.69 252 GLY A O 1
ATOM 1998 N N . ARG A 1 253 ? 13.835 13.462 1.891 1.00 95.94 253 ARG A N 1
ATOM 1999 C CA . ARG A 1 253 ? 14.427 12.856 0.700 1.00 95.94 253 ARG A CA 1
ATOM 2000 C C . ARG A 1 253 ? 15.860 12.436 1.007 1.00 95.94 253 ARG A C 1
ATOM 2002 O O . ARG A 1 253 ? 16.662 13.260 1.442 1.00 95.94 253 ARG A O 1
ATOM 2009 N N . TYR A 1 254 ? 16.191 11.180 0.735 1.00 96.06 254 TYR A N 1
ATOM 2010 C CA . TYR A 1 254 ? 17.497 10.598 1.046 1.00 96.06 254 TYR A CA 1
ATOM 2011 C C . TYR A 1 254 ? 18.108 9.934 -0.185 1.00 96.06 254 TYR A C 1
ATOM 2013 O O . TYR A 1 254 ? 17.386 9.490 -1.080 1.00 96.06 254 TYR A O 1
ATOM 2021 N N . LYS A 1 255 ? 19.442 9.861 -0.226 1.00 93.25 255 LYS A N 1
ATOM 2022 C CA . LYS A 1 255 ? 20.165 9.109 -1.259 1.00 93.25 255 LYS A CA 1
ATOM 2023 C C . LYS A 1 255 ? 19.848 7.621 -1.137 1.00 93.25 255 LYS A C 1
ATOM 2025 O O . LYS A 1 255 ? 19.743 7.115 -0.025 1.00 93.25 255 LYS A O 1
ATOM 2030 N N . LEU A 1 256 ? 19.691 6.956 -2.280 1.00 91.75 256 LEU A N 1
ATOM 2031 C CA . LEU A 1 256 ? 19.393 5.522 -2.344 1.00 91.75 256 LEU A CA 1
ATOM 2032 C C . LEU A 1 256 ? 20.643 4.633 -2.274 1.00 91.75 256 LEU A C 1
ATOM 2034 O O . LEU A 1 256 ? 20.523 3.449 -1.977 1.00 91.75 256 LEU A O 1
ATOM 2038 N N . GLY A 1 257 ? 21.815 5.194 -2.576 1.00 87.56 257 GLY A N 1
ATOM 2039 C CA . GLY A 1 257 ? 23.073 4.453 -2.601 1.00 87.56 257 GLY A CA 1
ATOM 2040 C C . GLY A 1 257 ? 23.237 3.598 -3.860 1.00 87.56 257 GLY A C 1
ATOM 2041 O O . GLY A 1 257 ? 22.775 3.965 -4.944 1.00 87.56 257 GLY A O 1
ATOM 2042 N N . ALA A 1 258 ? 23.939 2.474 -3.716 1.00 83.56 258 ALA A N 1
ATOM 2043 C CA . ALA A 1 258 ? 24.306 1.596 -4.822 1.00 83.56 258 ALA A CA 1
ATOM 2044 C C . ALA A 1 258 ? 23.088 0.960 -5.525 1.00 83.56 258 ALA A C 1
ATOM 2046 O O . ALA A 1 258 ? 22.163 0.440 -4.890 1.00 83.56 258 ALA A O 1
ATOM 2047 N N . ALA A 1 259 ? 23.122 0.959 -6.860 1.00 85.19 259 ALA A N 1
ATOM 2048 C CA . ALA A 1 259 ? 22.141 0.270 -7.691 1.00 85.19 259 ALA A CA 1
ATOM 2049 C C . ALA A 1 259 ? 22.349 -1.254 -7.655 1.00 85.19 259 ALA A C 1
ATOM 2051 O O . ALA A 1 259 ? 23.440 -1.749 -7.373 1.00 85.19 259 ALA A O 1
ATOM 2052 N N . SER A 1 260 ? 21.294 -2.012 -7.957 1.00 89.25 260 SER A N 1
ATOM 2053 C CA . SER A 1 260 ? 21.351 -3.472 -8.027 1.00 89.25 260 SER A CA 1
ATOM 2054 C C . SER A 1 260 ? 21.071 -3.933 -9.452 1.00 89.25 260 SER A C 1
ATOM 2056 O O . SER A 1 260 ? 19.958 -3.782 -9.944 1.00 89.25 260 SER A O 1
ATOM 2058 N N . SER A 1 261 ? 22.075 -4.525 -10.100 1.00 91.62 261 SER A N 1
ATOM 2059 C CA . SER A 1 261 ? 21.990 -4.953 -11.503 1.00 91.62 261 SER A CA 1
ATOM 2060 C C . SER A 1 261 ? 20.908 -6.003 -11.758 1.00 91.62 261 SER A C 1
ATOM 2062 O O . SER A 1 261 ? 20.278 -5.989 -12.807 1.00 91.62 261 SER A O 1
ATOM 2064 N N . ILE A 1 262 ? 20.651 -6.899 -10.800 1.00 93.62 262 ILE A N 1
ATOM 2065 C CA . ILE A 1 262 ? 19.590 -7.910 -10.930 1.00 93.62 262 ILE A CA 1
ATOM 2066 C C . ILE A 1 262 ? 18.187 -7.300 -10.824 1.00 93.62 262 ILE A C 1
ATOM 2068 O O . ILE A 1 262 ? 17.258 -7.756 -11.485 1.00 93.62 262 ILE A O 1
ATOM 2072 N N . LEU A 1 263 ? 18.041 -6.263 -9.999 1.00 93.38 263 LEU A N 1
ATOM 2073 C CA . LEU A 1 263 ? 16.790 -5.534 -9.824 1.00 93.38 263 LEU A CA 1
ATOM 2074 C C . LEU A 1 263 ? 16.471 -4.674 -11.051 1.00 93.38 263 LEU A C 1
ATOM 2076 O O . LEU A 1 263 ? 15.333 -4.679 -11.513 1.00 93.38 263 LEU A O 1
ATOM 2080 N N . ASP A 1 264 ? 17.492 -4.014 -11.591 1.00 94.25 264 ASP A N 1
ATOM 2081 C CA . ASP A 1 264 ? 17.439 -3.259 -12.844 1.00 94.25 264 ASP A CA 1
ATOM 2082 C C . ASP A 1 264 ? 17.106 -4.161 -14.033 1.00 94.25 264 ASP A C 1
ATOM 2084 O O . ASP A 1 264 ? 16.156 -3.918 -14.769 1.00 94.25 264 ASP A O 1
ATOM 2088 N N . TRP A 1 265 ? 17.775 -5.310 -14.139 1.00 95.88 265 TRP A N 1
ATOM 2089 C CA . TRP A 1 265 ? 17.454 -6.308 -15.155 1.00 95.88 265 TRP A CA 1
ATOM 2090 C C . TRP A 1 265 ? 15.989 -6.768 -15.100 1.00 95.88 265 TRP A C 1
ATOM 2092 O O . TRP A 1 265 ? 15.348 -6.889 -16.144 1.00 95.88 265 TRP A O 1
ATOM 2102 N N . LEU A 1 266 ? 15.442 -7.022 -13.904 1.00 96.88 266 LEU A N 1
ATOM 2103 C CA . LEU A 1 266 ? 14.049 -7.454 -13.761 1.00 96.88 266 LEU A CA 1
ATOM 2104 C C . LEU A 1 266 ? 13.071 -6.347 -14.179 1.00 96.88 266 LEU A C 1
ATOM 2106 O O . LEU A 1 266 ? 12.071 -6.641 -14.833 1.00 96.88 266 LEU A O 1
ATOM 2110 N N . TRP A 1 267 ? 13.373 -5.091 -13.835 1.00 96.75 267 TRP A N 1
ATOM 2111 C CA . TRP A 1 267 ? 12.602 -3.928 -14.274 1.00 96.75 267 TRP A CA 1
ATOM 2112 C C . TRP A 1 267 ? 12.561 -3.819 -15.791 1.00 96.75 267 TRP A C 1
ATOM 2114 O O . TRP A 1 267 ? 11.478 -3.787 -16.365 1.00 96.75 267 TRP A O 1
ATOM 2124 N N . GLU A 1 268 ? 13.724 -3.848 -16.441 1.00 96.62 268 GLU A N 1
ATOM 2125 C CA . GLU A 1 268 ? 13.840 -3.738 -17.897 1.00 96.62 268 GLU A CA 1
ATOM 2126 C C . GLU A 1 268 ? 13.127 -4.891 -18.616 1.00 96.62 268 GLU A C 1
ATOM 2128 O O . GLU A 1 268 ? 12.470 -4.694 -19.639 1.00 96.62 268 GLU A O 1
ATOM 2133 N N . LYS A 1 269 ? 13.184 -6.110 -18.059 1.00 97.38 269 LYS A N 1
ATOM 2134 C CA . LYS A 1 269 ? 12.438 -7.257 -18.594 1.00 97.38 269 LYS A CA 1
ATOM 2135 C C . LYS A 1 269 ? 10.930 -7.082 -18.496 1.00 97.38 269 LYS A C 1
ATOM 2137 O O . LYS A 1 269 ? 10.245 -7.434 -19.451 1.00 97.38 269 LYS A O 1
ATOM 2142 N N . ALA A 1 270 ? 10.430 -6.570 -17.375 1.00 97.25 270 ALA A N 1
ATOM 2143 C CA . ALA A 1 270 ? 9.013 -6.275 -17.210 1.00 97.25 270 ALA A CA 1
ATOM 2144 C C . ALA A 1 270 ? 8.583 -5.110 -18.111 1.00 97.25 270 ALA A C 1
ATOM 2146 O O . ALA A 1 270 ? 7.540 -5.187 -18.745 1.00 97.25 270 ALA A O 1
ATOM 2147 N N . LEU A 1 271 ? 9.401 -4.060 -18.219 1.00 96.56 271 LEU A N 1
ATOM 2148 C CA . LEU A 1 271 ? 9.116 -2.861 -19.006 1.00 96.56 271 LEU A CA 1
ATOM 2149 C C . LEU A 1 271 ? 8.952 -3.181 -20.496 1.00 96.56 271 LEU A C 1
ATOM 2151 O O . LEU A 1 271 ? 8.003 -2.711 -21.122 1.00 96.56 271 LEU A O 1
ATOM 2155 N N . ALA A 1 272 ? 9.819 -4.044 -21.030 1.00 96.06 272 ALA A N 1
ATOM 2156 C CA . ALA A 1 272 ? 9.785 -4.480 -22.424 1.00 96.06 272 ALA A CA 1
ATOM 2157 C C . ALA A 1 272 ? 8.507 -5.252 -22.820 1.00 96.06 272 ALA A C 1
ATOM 2159 O O . ALA A 1 272 ? 8.259 -5.434 -24.007 1.00 96.06 272 ALA A O 1
ATOM 2160 N N . GLU A 1 273 ? 7.691 -5.717 -21.864 1.00 96.12 273 GLU A N 1
ATOM 2161 C CA . GLU A 1 273 ? 6.401 -6.378 -22.142 1.00 96.12 273 GLU A CA 1
ATOM 2162 C C . GLU A 1 273 ? 5.281 -5.382 -22.496 1.00 96.12 273 GLU A C 1
ATOM 2164 O O . GLU A 1 273 ? 4.205 -5.790 -22.939 1.00 96.12 273 GLU A O 1
ATOM 2169 N N . TRP A 1 274 ? 5.520 -4.082 -22.288 1.00 93.94 274 TRP A N 1
ATOM 2170 C CA . TRP A 1 274 ? 4.526 -3.013 -22.441 1.00 93.94 274 TRP A CA 1
ATOM 2171 C C . TRP A 1 274 ? 4.825 -2.042 -23.591 1.00 93.94 274 TRP A C 1
ATOM 2173 O O . TRP A 1 274 ? 4.012 -1.146 -23.843 1.00 93.94 274 TRP A O 1
ATOM 2183 N N . SER A 1 275 ? 5.972 -2.220 -24.254 1.00 81.75 275 SER A N 1
ATOM 2184 C CA . SER A 1 275 ? 6.430 -1.453 -25.422 1.00 81.75 275 SER A CA 1
ATOM 2185 C C . SER A 1 275 ? 5.741 -1.871 -26.719 1.00 81.75 275 SER A C 1
ATOM 2187 O O . SER A 1 275 ? 5.406 -3.068 -26.864 1.00 81.75 275 SER A O 1
#

Secondary structure (DSSP, 8-state):
-EEEEEEEEPPTT-SS-EEEEEEEEEEEPPPHHHHHHTHHHHHHGGGGHHHHHHHHHHTTT-SHHHHHHHHT--TTT-HHHHHHHHHHHHHHHHHHHHHHHHH-PPPGGGT-TT---SSPPPSS--SSPHHHHHHHHHHHHHHHHHHHTT-TTTTSHHHHHHHHHHHHHHHHHHHHTTS--HHHHHHHHHHHHHHHHHHHHHHTT-SEEEEEEEEGGGS-TTPPP--TTSEETTTTEEPPP-TT-TTEEEEEEEE--S--HHHHHHHHHHHTT--

Foldseek 3Di:
DWDWAWFWADDVVDPGTDTDTDTAEAEAAADPLLLVLQLVVLLVLLVCCVVCVVVLVVCPVACVVVLCVLVVDDCVLFVLLVVLLVVQLVVLVVVFQVVQVVRVADWSCVVDVSQDFPDPADPTHQAAPSNLLSQLLSLLLVLVLLCVLPDPVSVDLVSSVSSNVSSLVNLSSCSSRRGHGQLNSVRSNLNNLSSSQLLNCLLQVNFKGWHKYFHNHQDHSNDGHDCPQQADSVVRDGDADDPVRRGMHTPDMDTNHDHDPVSNVSSVSSSVSND

Sequence (275 aa):
MNVWHLDVEFDPDDAVPKVTYRPLVRMVRPTEQVFRGQLELVANYADLRADRVTEILAQRDGPAAFLASIAYIAPDRARWTLELLGAVFRLAQFVEFRMKHALACRRPIEYSPQIQPMILTPEHGSLPSGHSTESFAMAIVLVRLLRASSNPVYEQDIYAVQLLRQAARVAVNRQVAGVHFPVDSAAGALLGLTLGEYFCRRFSGAANFYAWSFNGEAYPGDADFDWTGWYDVRQQRQTAPDTRSPCAAELGRYKLGAASSILDWLWEKALAEWS